Protein AF-A0AAW2YNQ5-F1 (afdb_monomer)

pLDDT: mean 74.96, std 14.22, range [40.34, 94.56]

Sequence (221 aa):
MAKGGGPSKKTIEKEKKKTIEDKTFGLKNKNKSKVVQKQVQQVKNAVNQIHDKKAKKEAEEKEKKRMQKLLEKQREAELKSLFKSVDDKKKPEEEENQEEDDEEDEQDMFDQIEEELKNEEDMTIEEVVEVERSKIVGGTPVTFESFKKWKEFKNMQKVKEEEIKKKQQMESFKKSGAGLSGRDLFEYNQSLFVDDEEGDETVYVKPEDIDESLFVEEEEE

Mean predicted aligned error: 19.11 Å

Solvent-accessible surface area (backbone atoms only — not comparable to full-atom values): 13430 Å² total; per-residue (Å²): 144,78,84,86,69,67,77,46,75,69,50,51,52,49,51,53,48,51,54,44,48,62,81,35,54,85,53,64,87,47,62,83,40,70,66,52,45,50,52,50,50,52,52,46,52,52,56,51,53,54,53,54,50,51,56,50,52,54,51,53,50,53,51,51,54,50,53,51,53,50,53,52,52,52,52,50,51,54,52,51,57,73,68,57,71,94,81,81,87,84,72,86,85,49,59,75,59,42,56,58,52,50,53,53,51,49,52,53,50,50,52,49,53,53,49,52,54,46,51,65,70,68,49,48,75,68,54,53,50,51,57,52,51,70,70,53,83,75,79,84,72,92,41,74,69,53,48,50,53,48,49,53,49,51,52,52,50,52,51,52,50,51,52,52,51,50,50,51,38,51,53,42,24,76,74,66,76,52,73,65,52,74,66,57,46,40,75,74,41,55,82,79,71,60,88,58,85,79,76,71,78,69,78,79,73,72,78,78,76,75,63,68,67,82,76,65,80,87,91,80,135

Secondary structure (DSSP, 8-state):
-----SS-HHHHHHHHHHHHHHHTTTTGGGTT-HHHHHHHHHHHHHHHHHHHHHHHHHHHHHHHHHHHHHHHHHHHHHHHHHTS-TT----TTSHHHHHHHHHHHHHHHHHHHHHHHHHHHH--HHHHHHHHHHH--S-----HHHHHHHHHHHHHHHHHHHHHHHHHHHHHHHHHS-SS-HHHHHHH-GGG----GGGS-----------GGGG------

Foldseek 3Di:
DDPPDDQHPVRLVVVLVVQLCVVLVVLVVVCVDPVSVVVSVVSSVVSVVVVVVVVVVVVVVVVVVLVVVLVVVVVVVVVVVVPPDPPDDDDDVCVVVVVVVVVVVVVVVSVVSVVVVVCVVVQDPVNVVVVVVVVDPDDDDPDPVVVVVVVVVVVVVVVVVVVVVLVVQVVVCVVPVDRADPVRVCVVPVPVPDPDPVPPPPPPPPPPDPPCVVVDDDDDD

Structure (mmCIF, N/CA/C/O backbone):
data_AF-A0AAW2YNQ5-F1
#
_entry.id   AF-A0AAW2YNQ5-F1
#
loop_
_atom_site.group_PDB
_atom_site.id
_atom_site.type_symbol
_atom_site.label_atom_id
_atom_site.label_alt_id
_atom_site.label_comp_id
_atom_site.label_asym_id
_atom_site.label_entity_id
_atom_site.label_seq_id
_atom_site.pdbx_PDB_ins_code
_atom_site.Cartn_x
_atom_site.Cartn_y
_atom_site.Cartn_z
_atom_site.occupancy
_atom_site.B_iso_or_equiv
_atom_site.auth_seq_id
_atom_site.auth_comp_id
_atom_site.auth_asym_id
_atom_site.auth_atom_id
_atom_site.pdbx_PDB_model_num
ATOM 1 N N . MET A 1 1 ? 8.565 -21.296 21.974 1.00 40.34 1 MET A N 1
ATOM 2 C CA . MET A 1 1 ? 9.602 -20.647 21.137 1.00 40.34 1 MET A CA 1
ATOM 3 C C . MET A 1 1 ? 9.517 -21.166 19.703 1.00 40.34 1 MET A C 1
ATOM 5 O O . MET A 1 1 ? 10.154 -22.159 19.376 1.00 40.34 1 MET A O 1
ATOM 9 N N . ALA A 1 2 ? 8.722 -20.521 18.848 1.00 41.09 2 ALA A N 1
ATOM 10 C CA . ALA A 1 2 ? 8.723 -20.767 17.406 1.00 41.09 2 ALA A CA 1
ATOM 11 C C . ALA A 1 2 ? 9.110 -19.455 16.713 1.00 41.09 2 ALA A C 1
ATOM 13 O O . ALA A 1 2 ? 8.468 -18.427 16.910 1.00 41.09 2 ALA A O 1
ATOM 14 N N . LYS A 1 3 ? 10.228 -19.471 15.983 1.00 42.06 3 LYS A N 1
ATOM 15 C CA . LYS A 1 3 ? 10.732 -18.327 15.217 1.00 42.06 3 LYS A CA 1
ATOM 16 C C . LYS A 1 3 ? 9.825 -18.128 13.998 1.00 42.06 3 LYS A C 1
ATOM 18 O O . LYS A 1 3 ? 9.922 -18.914 13.058 1.00 42.06 3 LYS A O 1
ATOM 23 N N . GLY A 1 4 ? 8.969 -17.106 14.025 1.00 43.06 4 GLY A N 1
ATOM 24 C CA . GLY A 1 4 ? 8.216 -16.615 12.866 1.00 43.06 4 GLY A CA 1
ATOM 25 C C . GLY A 1 4 ? 9.191 -16.049 11.840 1.00 43.06 4 GLY A C 1
ATOM 26 O O . GLY A 1 4 ? 9.631 -14.907 11.928 1.00 43.06 4 GLY A O 1
ATOM 27 N N . GLY A 1 5 ? 9.657 -16.916 10.947 1.00 45.56 5 GLY A N 1
ATOM 28 C CA . GLY A 1 5 ? 10.660 -16.580 9.957 1.00 45.56 5 GLY A CA 1
ATOM 29 C C . GLY A 1 5 ? 10.001 -16.027 8.707 1.00 45.56 5 GLY A C 1
ATOM 30 O O . GLY A 1 5 ? 9.499 -16.805 7.896 1.00 45.56 5 GLY A O 1
ATOM 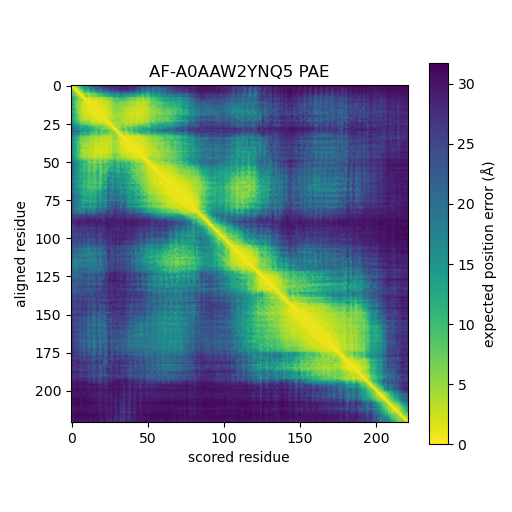31 N N . GLY A 1 6 ? 10.157 -14.721 8.468 1.00 60.31 6 GLY A N 1
ATOM 32 C CA . GLY A 1 6 ? 10.296 -14.235 7.093 1.00 60.31 6 GLY A CA 1
ATOM 33 C C . GLY A 1 6 ? 11.282 -15.131 6.321 1.00 60.31 6 GLY A C 1
ATOM 34 O O . GLY A 1 6 ? 12.082 -15.839 6.957 1.00 60.31 6 GLY A O 1
ATOM 35 N N . PRO A 1 7 ? 11.221 -15.175 4.973 1.00 61.00 7 PRO A N 1
ATOM 36 C CA . PRO A 1 7 ? 11.979 -16.139 4.182 1.00 61.00 7 PRO A CA 1
ATOM 37 C C . PRO A 1 7 ? 13.411 -16.172 4.694 1.00 61.00 7 PRO A C 1
ATOM 39 O O . PRO A 1 7 ? 14.088 -15.146 4.740 1.00 61.00 7 PRO A O 1
ATOM 42 N N . SER A 1 8 ? 13.821 -17.340 5.198 1.00 76.25 8 SER A N 1
ATOM 43 C CA . SER A 1 8 ? 15.063 -17.449 5.959 1.00 76.25 8 SER A CA 1
ATOM 44 C C . SER A 1 8 ? 16.217 -16.822 5.172 1.00 76.25 8 SER A C 1
ATOM 46 O O . SER A 1 8 ? 16.206 -16.839 3.940 1.00 76.25 8 SER A O 1
ATOM 48 N N . LYS A 1 9 ? 17.257 -16.319 5.844 1.00 75.06 9 LYS A N 1
ATOM 49 C CA . LYS A 1 9 ? 18.451 -15.786 5.157 1.00 75.06 9 LYS A CA 1
ATOM 50 C C . LYS A 1 9 ? 18.962 -16.743 4.063 1.00 75.06 9 LYS A C 1
ATOM 52 O O . LYS A 1 9 ? 19.348 -16.312 2.981 1.00 75.06 9 LYS A O 1
ATOM 57 N N . LYS A 1 10 ? 18.838 -18.055 4.306 1.00 78.56 10 LYS A N 1
ATOM 58 C CA . LYS A 1 10 ? 19.128 -19.128 3.342 1.00 78.56 10 LYS A CA 1
ATOM 59 C C . LYS A 1 10 ? 18.163 -19.157 2.145 1.00 78.56 10 LYS A C 1
ATOM 61 O O . LYS A 1 10 ? 18.600 -19.411 1.027 1.00 78.56 10 LYS A O 1
ATOM 66 N N . THR A 1 11 ? 16.874 -18.908 2.358 1.00 80.75 11 THR A N 1
ATOM 67 C CA . THR A 1 11 ? 15.846 -18.796 1.309 1.00 80.75 11 THR A CA 1
ATOM 68 C C . THR A 1 11 ? 16.106 -17.585 0.411 1.00 80.75 11 THR A C 1
ATOM 70 O O . THR A 1 11 ? 16.188 -17.749 -0.805 1.00 80.75 11 THR A O 1
ATOM 73 N N . ILE A 1 12 ? 16.347 -16.407 0.996 1.00 78.75 12 ILE A N 1
ATOM 74 C CA . ILE A 1 12 ? 16.644 -15.171 0.249 1.00 78.75 12 ILE A CA 1
ATOM 75 C C . ILE A 1 12 ? 17.944 -15.324 -0.553 1.00 78.75 12 ILE A C 1
ATOM 77 O O . ILE A 1 12 ? 18.011 -14.959 -1.726 1.00 78.75 12 ILE A O 1
ATOM 81 N N . GLU A 1 13 ? 18.986 -15.919 0.033 1.00 82.38 13 GLU A N 1
ATOM 82 C CA . GLU A 1 13 ? 20.231 -16.210 -0.688 1.00 82.38 13 GLU A CA 1
ATOM 83 C C . GLU A 1 13 ? 20.035 -17.210 -1.835 1.00 82.38 13 GLU A C 1
ATOM 85 O O . GLU A 1 13 ? 20.686 -17.083 -2.874 1.00 82.38 13 GLU A O 1
ATOM 90 N N . LYS A 1 14 ? 19.141 -18.194 -1.683 1.00 87.19 14 LYS A N 1
ATOM 91 C CA . LYS A 1 14 ? 18.816 -19.158 -2.742 1.00 87.19 14 LYS A CA 1
ATOM 92 C C . LYS A 1 14 ? 18.092 -18.482 -3.908 1.00 87.19 14 LYS A C 1
ATOM 94 O O . LYS A 1 14 ? 18.403 -18.781 -5.058 1.00 87.19 14 LYS A O 1
ATOM 99 N N . GLU A 1 15 ? 17.181 -17.554 -3.637 1.00 84.94 15 GLU A N 1
ATOM 100 C CA . GLU A 1 15 ? 16.497 -16.760 -4.668 1.00 84.94 15 GLU A CA 1
ATOM 101 C C . GLU A 1 15 ? 17.441 -15.784 -5.379 1.00 84.94 15 GLU A C 1
ATOM 103 O O . GLU A 1 15 ? 17.440 -15.729 -6.613 1.00 84.94 15 GLU A O 1
ATOM 108 N N . LYS A 1 16 ? 18.321 -15.098 -4.632 1.00 86.62 16 LYS A N 1
ATOM 109 C CA . LYS A 1 16 ? 19.398 -14.270 -5.207 1.00 86.62 16 LYS A CA 1
ATOM 110 C C . LYS A 1 16 ? 20.263 -15.106 -6.158 1.00 86.62 16 LYS A C 1
ATOM 112 O O . LYS A 1 16 ? 20.489 -14.702 -7.298 1.00 86.62 16 LYS A O 1
ATOM 117 N N . LYS A 1 17 ? 20.687 -16.303 -5.730 1.00 87.19 17 LYS A N 1
ATOM 118 C CA . LYS A 1 17 ? 21.497 -17.227 -6.547 1.00 87.19 17 LYS A CA 1
ATOM 119 C C . LYS A 1 17 ? 20.767 -17.694 -7.808 1.00 87.19 17 LYS A C 1
ATOM 121 O O . LYS A 1 17 ? 21.340 -17.570 -8.883 1.00 87.19 17 LYS A O 1
ATOM 126 N N . LYS A 1 18 ? 19.504 -18.125 -7.710 1.00 89.88 18 LYS A N 1
ATOM 127 C CA . LYS A 1 18 ? 18.689 -18.519 -8.877 1.00 89.88 18 LYS A CA 1
ATOM 128 C C . LYS A 1 18 ? 18.556 -17.388 -9.898 1.00 89.88 18 LYS A C 1
ATOM 130 O O . LYS A 1 18 ? 18.794 -17.593 -11.081 1.00 89.88 18 LYS A O 1
ATOM 135 N N . THR A 1 19 ? 18.243 -16.180 -9.432 1.00 86.25 19 THR A N 1
ATOM 136 C CA . THR A 1 19 ? 18.062 -15.008 -10.305 1.00 86.25 19 THR A CA 1
ATOM 137 C C . THR A 1 19 ? 19.366 -14.609 -11.001 1.00 86.25 19 THR A C 1
ATOM 139 O O . THR A 1 19 ? 19.365 -14.226 -12.171 1.00 86.25 19 THR A O 1
ATOM 142 N N . ILE A 1 20 ? 20.497 -14.714 -10.298 1.00 88.50 20 ILE A N 1
ATOM 143 C CA . ILE A 1 20 ? 21.828 -14.511 -10.881 1.00 88.50 20 ILE A CA 1
ATOM 144 C C . ILE A 1 20 ? 22.130 -15.608 -11.903 1.00 88.50 20 ILE A C 1
ATOM 146 O O . ILE A 1 20 ? 22.635 -15.313 -12.983 1.00 88.50 20 ILE A O 1
ATOM 150 N N . GLU A 1 21 ? 21.859 -16.869 -11.573 1.00 88.19 21 GLU A N 1
ATOM 151 C CA . GLU A 1 21 ? 22.156 -18.010 -12.433 1.00 88.19 21 GLU A CA 1
ATOM 152 C C . GLU A 1 21 ? 21.385 -17.984 -13.744 1.00 88.19 21 GLU A C 1
ATOM 154 O O . GLU A 1 21 ? 21.991 -18.327 -14.756 1.00 88.19 21 GLU A O 1
ATOM 159 N N . ASP A 1 22 ? 20.131 -17.538 -13.713 1.00 90.06 22 ASP A N 1
ATOM 160 C CA . ASP A 1 22 ? 19.240 -17.417 -14.867 1.00 90.06 22 ASP A CA 1
ATOM 161 C C . ASP A 1 22 ? 19.669 -16.261 -15.787 1.00 90.06 22 ASP A C 1
ATOM 163 O O . ASP A 1 22 ? 20.000 -16.459 -16.956 1.00 90.06 22 ASP A O 1
ATOM 167 N N . LYS A 1 23 ? 19.865 -15.060 -15.222 1.00 87.44 23 LYS A N 1
ATOM 168 C CA . LYS A 1 23 ? 20.339 -13.884 -15.980 1.00 87.44 23 LYS A CA 1
ATOM 169 C C . LYS A 1 23 ? 21.760 -14.027 -16.530 1.00 87.44 23 LYS A C 1
ATOM 171 O O . LYS A 1 23 ? 22.161 -13.260 -17.401 1.00 87.44 23 LYS A O 1
ATOM 176 N N . THR A 1 24 ? 22.544 -14.971 -16.009 1.00 86.31 24 THR A N 1
ATOM 177 C CA . THR A 1 24 ? 23.923 -15.232 -16.457 1.00 86.31 24 THR A CA 1
ATOM 178 C C . THR A 1 24 ? 24.078 -16.584 -17.157 1.00 86.31 24 THR A C 1
ATOM 180 O O . THR A 1 24 ? 25.195 -16.931 -17.542 1.00 86.31 24 THR A O 1
ATOM 183 N N . PHE A 1 25 ? 22.991 -17.343 -17.356 1.00 88.25 25 PHE A N 1
ATOM 184 C CA . PHE A 1 25 ? 23.014 -18.745 -17.795 1.00 88.25 25 PHE A CA 1
ATOM 185 C C . PHE A 1 25 ? 23.778 -18.956 -19.113 1.00 88.25 25 PHE A C 1
ATOM 187 O O . PHE A 1 25 ? 24.627 -19.839 -19.194 1.00 88.25 25 PHE A O 1
ATOM 194 N N . GLY A 1 26 ? 23.580 -18.081 -20.102 1.00 83.44 26 GLY A N 1
ATOM 195 C CA . GLY A 1 26 ? 24.243 -18.162 -21.412 1.00 83.44 26 GLY A CA 1
ATOM 196 C C . GLY A 1 26 ? 25.647 -17.549 -21.486 1.00 83.44 26 GLY A C 1
ATOM 197 O O . GLY A 1 26 ? 26.375 -17.782 -22.449 1.00 83.44 26 GLY A O 1
ATOM 198 N N . LEU A 1 27 ? 26.063 -16.780 -20.475 1.00 80.75 27 LEU A N 1
ATOM 199 C CA . LEU A 1 27 ? 27.378 -16.127 -20.455 1.00 80.75 27 LEU A CA 1
ATOM 200 C C . LEU A 1 27 ? 28.461 -16.992 -19.792 1.00 80.75 27 LEU A C 1
ATOM 202 O O . LEU A 1 27 ? 29.652 -16.744 -19.981 1.00 80.75 27 LEU A O 1
ATOM 206 N N . LYS A 1 28 ? 28.060 -18.058 -19.086 1.00 68.81 28 LYS A N 1
ATOM 207 C CA . LYS A 1 28 ? 28.957 -18.962 -18.350 1.00 68.81 28 LYS A CA 1
ATOM 208 C C . LYS A 1 28 ? 29.938 -19.738 -19.244 1.00 68.81 28 LYS A C 1
ATOM 210 O O . LYS A 1 28 ? 31.020 -20.090 -18.787 1.00 68.81 28 LYS A O 1
ATOM 215 N N . ASN A 1 29 ? 29.621 -19.947 -20.525 1.00 70.25 29 ASN A N 1
ATOM 216 C CA . ASN A 1 29 ? 30.515 -20.629 -21.475 1.00 70.25 29 ASN A CA 1
ATOM 217 C C . ASN A 1 29 ? 31.567 -19.692 -22.113 1.00 70.25 29 ASN A C 1
ATOM 219 O O . ASN A 1 29 ? 32.466 -20.144 -22.815 1.00 70.25 29 ASN A O 1
ATOM 223 N N . LYS A 1 30 ? 31.481 -18.377 -21.852 1.00 74.88 30 LYS A N 1
ATOM 224 C CA . LYS A 1 30 ? 32.403 -17.332 -22.346 1.00 74.88 30 LYS A CA 1
ATOM 225 C C . LYS A 1 30 ? 33.124 -16.605 -21.197 1.00 74.88 30 LYS A C 1
ATOM 227 O O . LYS A 1 30 ? 33.606 -15.485 -21.354 1.00 74.88 30 LYS A O 1
ATOM 232 N N . ASN A 1 31 ? 33.253 -17.274 -20.046 1.00 66.19 31 ASN A N 1
ATOM 233 C CA . ASN A 1 31 ? 33.796 -16.746 -18.784 1.00 66.19 31 ASN A CA 1
ATOM 234 C C . ASN A 1 31 ? 35.258 -16.268 -18.825 1.00 66.19 31 ASN A C 1
ATOM 236 O O . ASN A 1 31 ? 35.743 -15.721 -17.837 1.00 66.19 31 ASN A O 1
ATOM 240 N N . LYS A 1 32 ? 35.974 -16.477 -19.933 1.00 73.06 32 LYS A N 1
ATOM 241 C CA . LYS A 1 32 ? 37.356 -16.014 -20.116 1.00 73.06 32 LYS A CA 1
ATOM 242 C C . LYS A 1 32 ? 37.432 -14.555 -20.585 1.00 73.06 32 LYS A C 1
ATOM 244 O O . LYS A 1 32 ? 38.457 -13.910 -20.391 1.00 73.06 32 LYS A O 1
ATOM 249 N N . SER A 1 33 ? 36.357 -14.017 -21.171 1.00 86.31 33 SER A N 1
ATOM 250 C CA . SER A 1 33 ? 36.326 -12.622 -21.619 1.00 86.31 33 SER A CA 1
ATOM 251 C C . SER A 1 33 ? 36.125 -11.673 -20.435 1.00 86.31 33 SER A C 1
ATOM 253 O O . SER A 1 33 ? 35.133 -11.766 -19.711 1.00 86.31 33 SER A O 1
ATOM 255 N N . LYS A 1 34 ? 37.044 -10.712 -20.265 1.00 87.06 34 LYS A N 1
ATOM 256 C CA . LYS A 1 34 ? 36.965 -9.665 -19.227 1.00 87.06 34 LYS A CA 1
ATOM 257 C C . LYS A 1 34 ? 35.673 -8.841 -19.327 1.00 87.06 34 LYS A C 1
ATOM 259 O O . LYS A 1 34 ? 35.127 -8.422 -18.310 1.00 87.06 34 LYS A O 1
ATOM 264 N N . VAL A 1 35 ? 35.152 -8.653 -20.542 1.00 86.69 35 VAL A N 1
ATOM 265 C CA . VAL A 1 35 ? 33.884 -7.949 -20.798 1.00 86.69 35 VAL A CA 1
ATOM 266 C C . VAL A 1 35 ? 32.704 -8.751 -20.248 1.00 86.69 35 VAL A C 1
ATOM 268 O O . VAL A 1 35 ? 31.878 -8.217 -19.508 1.00 86.69 35 VAL A O 1
ATOM 271 N N . VAL A 1 36 ? 32.682 -10.058 -20.521 1.00 85.69 36 VAL A N 1
ATOM 272 C CA . VAL A 1 36 ? 31.661 -10.982 -20.006 1.00 85.69 36 VAL A CA 1
ATOM 273 C C . VAL A 1 36 ? 31.721 -11.071 -18.478 1.00 85.69 36 VAL A C 1
ATOM 275 O O . VAL A 1 36 ? 30.687 -11.016 -17.814 1.00 85.69 36 VAL A O 1
ATOM 278 N N . GLN A 1 37 ? 32.923 -11.122 -17.894 1.00 85.00 37 GLN A N 1
ATOM 279 C CA . GLN A 1 37 ? 33.101 -11.104 -16.438 1.00 85.00 37 GLN A CA 1
ATOM 280 C C . GLN A 1 37 ? 32.544 -9.821 -15.801 1.00 85.00 37 GLN A C 1
ATOM 282 O O . GLN A 1 37 ? 31.832 -9.899 -14.796 1.00 85.00 37 GLN A O 1
ATOM 287 N N . LYS A 1 38 ? 32.807 -8.653 -16.403 1.00 90.69 38 LYS A N 1
ATOM 288 C CA . LYS A 1 38 ? 32.291 -7.360 -15.929 1.00 90.69 38 LYS A CA 1
ATOM 289 C C . LYS A 1 38 ? 30.762 -7.297 -16.006 1.00 90.69 38 LYS A C 1
ATOM 291 O O . LYS A 1 38 ? 30.126 -6.859 -15.049 1.00 90.69 38 LYS A O 1
ATOM 296 N N . GLN A 1 39 ? 30.164 -7.801 -17.086 1.00 88.38 39 GLN A N 1
ATOM 297 C CA . GLN A 1 39 ? 28.706 -7.867 -17.244 1.00 88.38 39 GLN A CA 1
ATOM 298 C C . GLN A 1 39 ? 28.060 -8.795 -16.201 1.00 88.38 39 GLN A C 1
ATOM 300 O O . GLN A 1 39 ? 27.076 -8.429 -15.558 1.00 88.38 39 GLN A O 1
ATOM 305 N N . VAL A 1 40 ? 28.657 -9.965 -15.951 1.00 89.00 40 VAL A N 1
ATOM 306 C CA . VAL A 1 40 ? 28.206 -10.893 -14.900 1.00 89.00 40 VAL A CA 1
ATOM 307 C C . VAL A 1 40 ? 28.314 -10.255 -13.507 1.00 89.00 40 VAL A C 1
ATOM 309 O O . VAL A 1 40 ? 27.406 -10.419 -12.689 1.00 89.00 40 VAL A O 1
ATOM 312 N N . GLN A 1 41 ? 29.382 -9.502 -13.223 1.00 90.19 41 GLN A N 1
ATOM 313 C CA . GLN A 1 41 ? 29.531 -8.762 -11.963 1.00 90.19 41 GLN A CA 1
ATOM 314 C C . GLN A 1 41 ? 28.483 -7.650 -11.807 1.00 90.19 41 GLN A C 1
ATOM 316 O O . GLN A 1 41 ? 27.904 -7.509 -10.730 1.00 90.19 41 GLN A O 1
ATOM 321 N N . GLN A 1 42 ? 28.184 -6.901 -12.869 1.00 89.88 42 GLN A N 1
ATOM 322 C CA . GLN A 1 42 ? 27.154 -5.857 -12.845 1.00 89.88 42 GLN A CA 1
ATOM 323 C C . GLN A 1 42 ? 25.759 -6.431 -12.564 1.00 89.88 42 GLN A C 1
ATOM 325 O O . GLN A 1 42 ? 25.049 -5.912 -11.703 1.00 89.88 42 GLN A O 1
ATOM 330 N N . VAL A 1 43 ? 25.390 -7.543 -13.208 1.00 90.44 43 VAL A N 1
ATOM 331 C CA . VAL A 1 43 ? 24.106 -8.226 -12.965 1.00 90.44 43 VAL A CA 1
ATOM 332 C C . VAL A 1 43 ? 24.016 -8.753 -11.529 1.00 90.44 43 VAL A C 1
ATOM 334 O O . VAL A 1 43 ? 22.980 -8.589 -10.881 1.00 90.44 43 VAL A O 1
ATOM 337 N N . LYS A 1 44 ? 25.105 -9.327 -10.995 1.00 89.00 44 LYS A N 1
ATOM 338 C CA . LYS A 1 44 ? 25.181 -9.760 -9.587 1.00 89.00 44 LYS A CA 1
ATOM 339 C C . LYS A 1 44 ? 24.953 -8.600 -8.618 1.00 89.00 44 LYS A C 1
ATOM 341 O O . LYS A 1 44 ? 24.146 -8.723 -7.697 1.00 89.00 44 LYS A O 1
ATOM 346 N N . ASN A 1 45 ? 25.619 -7.470 -8.846 1.00 89.25 45 ASN A N 1
ATOM 347 C CA . ASN A 1 45 ? 25.495 -6.293 -7.989 1.00 89.25 45 ASN A CA 1
ATOM 348 C C . ASN A 1 45 ? 24.089 -5.682 -8.062 1.00 89.25 45 ASN A C 1
ATOM 350 O O . ASN A 1 45 ? 23.525 -5.348 -7.022 1.00 89.25 45 ASN A O 1
ATOM 354 N N . ALA A 1 46 ? 23.486 -5.614 -9.253 1.00 84.75 46 ALA A N 1
ATOM 355 C CA . ALA A 1 46 ? 22.127 -5.107 -9.431 1.00 84.75 46 ALA A CA 1
ATOM 356 C C . ALA A 1 46 ? 21.080 -5.959 -8.687 1.00 84.75 46 ALA A C 1
ATOM 358 O O . ALA A 1 46 ? 20.223 -5.415 -7.992 1.00 84.75 46 ALA A O 1
ATOM 359 N N . VAL A 1 47 ? 21.164 -7.294 -8.776 1.00 84.62 47 VAL A N 1
ATOM 360 C CA . VAL A 1 47 ? 20.237 -8.203 -8.070 1.00 84.62 47 VAL A CA 1
ATOM 361 C C . VAL A 1 47 ? 20.392 -8.090 -6.551 1.00 84.62 47 VAL A C 1
ATOM 363 O O . VAL A 1 47 ? 19.388 -8.025 -5.840 1.00 84.62 47 VAL A O 1
ATOM 366 N N . ASN A 1 48 ? 21.625 -8.008 -6.044 1.00 83.50 48 ASN A N 1
ATOM 367 C CA . ASN A 1 48 ? 21.867 -7.838 -4.610 1.00 83.50 48 ASN A CA 1
ATOM 368 C C . ASN A 1 48 ? 21.293 -6.506 -4.093 1.00 83.50 48 ASN A C 1
ATOM 370 O O . ASN A 1 48 ? 20.523 -6.511 -3.135 1.00 83.50 48 ASN A O 1
ATOM 374 N N . GLN A 1 49 ? 21.556 -5.394 -4.787 1.00 80.38 49 GLN A N 1
ATOM 375 C CA . GLN A 1 49 ? 21.078 -4.064 -4.389 1.00 80.38 49 GLN A CA 1
ATOM 376 C C . GLN A 1 49 ? 19.546 -3.932 -4.368 1.00 80.38 49 GLN A C 1
ATOM 378 O O . GLN A 1 49 ? 19.009 -3.236 -3.507 1.00 80.38 49 GLN A O 1
ATOM 383 N N . ILE A 1 50 ? 18.825 -4.575 -5.294 1.00 75.69 50 ILE A N 1
ATOM 384 C CA . ILE A 1 50 ? 17.351 -4.518 -5.341 1.00 75.69 50 ILE A CA 1
ATOM 385 C C . ILE A 1 50 ? 16.736 -5.191 -4.109 1.00 75.69 50 ILE A C 1
ATOM 387 O O . ILE A 1 50 ? 15.852 -4.622 -3.466 1.00 75.69 50 ILE A O 1
ATOM 391 N N . HIS A 1 51 ? 17.216 -6.383 -3.755 1.00 67.81 51 HIS A N 1
ATOM 392 C CA . HIS A 1 51 ? 16.710 -7.105 -2.588 1.00 67.81 51 HIS A CA 1
ATOM 393 C C . HIS A 1 51 ? 17.076 -6.411 -1.275 1.00 67.81 51 HIS A C 1
ATOM 395 O O . HIS A 1 51 ? 16.246 -6.358 -0.370 1.00 67.81 51 HIS A O 1
ATOM 401 N N . ASP A 1 52 ? 18.273 -5.829 -1.188 1.00 74.06 52 ASP A N 1
ATOM 402 C CA . ASP A 1 52 ? 18.710 -5.119 0.016 1.00 74.06 52 ASP A CA 1
ATOM 403 C C . ASP A 1 52 ? 17.909 -3.816 0.217 1.00 74.06 52 ASP A C 1
ATOM 405 O O . ASP A 1 52 ? 17.544 -3.482 1.342 1.00 74.06 52 ASP A O 1
ATOM 409 N N . LYS A 1 53 ? 17.521 -3.125 -0.869 1.00 74.38 53 LYS A N 1
ATOM 410 C CA . LYS A 1 53 ? 16.590 -1.982 -0.806 1.00 74.38 53 LYS A CA 1
ATOM 411 C C . LYS A 1 53 ? 15.188 -2.384 -0.354 1.00 74.38 53 LYS A C 1
ATOM 413 O O . LYS A 1 53 ? 14.577 -1.642 0.410 1.00 74.38 53 LYS A O 1
ATOM 418 N N . LYS A 1 54 ? 14.672 -3.530 -0.812 1.00 74.06 54 LYS A N 1
ATOM 419 C CA . LYS A 1 54 ? 13.350 -4.024 -0.397 1.00 74.06 54 LYS A CA 1
ATOM 420 C C . LYS A 1 54 ? 13.333 -4.374 1.093 1.00 74.06 54 LYS A C 1
ATOM 422 O O . LYS A 1 54 ? 12.468 -3.882 1.803 1.00 74.06 54 LYS A O 1
ATOM 427 N N . ALA A 1 55 ? 14.327 -5.130 1.562 1.00 74.88 55 ALA A N 1
ATOM 428 C CA . ALA A 1 55 ? 14.466 -5.470 2.978 1.00 74.88 55 ALA A CA 1
ATOM 429 C C . ALA A 1 55 ? 14.638 -4.221 3.859 1.00 74.88 55 ALA A C 1
ATOM 431 O O . ALA A 1 55 ? 14.031 -4.123 4.920 1.00 74.88 55 ALA A O 1
ATOM 432 N N . LYS A 1 56 ? 15.415 -3.232 3.396 1.00 74.81 56 LYS A N 1
ATOM 433 C CA . LYS A 1 56 ? 15.581 -1.962 4.111 1.00 74.81 56 LYS A CA 1
ATOM 434 C C . LYS A 1 56 ? 14.278 -1.159 4.189 1.00 74.81 56 LYS A C 1
ATOM 436 O O . LYS A 1 56 ? 13.979 -0.609 5.239 1.00 74.81 56 LYS A O 1
ATOM 441 N N . LYS A 1 57 ? 13.504 -1.107 3.101 1.00 74.06 57 LYS A N 1
ATOM 442 C CA . LYS A 1 57 ? 12.223 -0.387 3.056 1.00 74.06 57 LYS A CA 1
ATOM 443 C C . LYS A 1 57 ? 11.175 -1.018 3.979 1.00 74.06 57 LYS A C 1
ATOM 445 O O . LYS A 1 57 ? 10.465 -0.294 4.659 1.00 74.06 57 LYS A O 1
ATOM 450 N N . GLU A 1 58 ? 11.108 -2.346 4.012 1.00 73.88 58 GLU A N 1
ATOM 451 C CA . GLU A 1 58 ? 10.198 -3.097 4.888 1.00 73.88 58 GLU A CA 1
ATOM 452 C C . GLU A 1 58 ? 10.546 -2.901 6.375 1.00 73.88 58 GLU A C 1
ATOM 454 O O . GLU A 1 58 ? 9.659 -2.674 7.195 1.00 73.88 58 GLU A O 1
ATOM 459 N N . ALA A 1 59 ? 11.839 -2.889 6.716 1.00 73.31 59 ALA A N 1
ATOM 460 C CA . ALA A 1 59 ? 12.295 -2.578 8.071 1.00 73.31 59 ALA A CA 1
ATOM 461 C C . ALA A 1 59 ? 11.958 -1.132 8.486 1.00 73.31 59 ALA A C 1
ATOM 463 O O . ALA A 1 59 ? 11.442 -0.913 9.578 1.00 73.31 59 ALA A O 1
ATOM 464 N N . GLU A 1 60 ? 12.184 -0.159 7.597 1.00 78.75 60 GLU A N 1
ATOM 465 C CA . GLU A 1 60 ? 11.878 1.259 7.841 1.00 78.75 60 GLU A CA 1
ATOM 466 C C . GLU A 1 60 ? 10.367 1.510 8.013 1.00 78.75 60 GLU A C 1
ATOM 468 O O . GLU A 1 60 ? 9.950 2.354 8.803 1.00 78.75 60 GLU A O 1
ATOM 473 N N . GLU A 1 61 ? 9.520 0.776 7.288 1.00 79.06 61 GLU A N 1
ATOM 474 C CA . GLU A 1 61 ? 8.061 0.861 7.416 1.00 79.06 61 GLU A CA 1
ATOM 475 C C . GLU A 1 61 ? 7.566 0.286 8.751 1.00 79.06 61 GLU A C 1
ATOM 477 O O . GLU A 1 61 ? 6.728 0.902 9.417 1.00 79.06 61 GLU A O 1
ATOM 482 N N . LYS A 1 62 ? 8.136 -0.842 9.194 1.00 74.62 62 LYS A N 1
ATOM 483 C CA . LYS A 1 62 ? 7.830 -1.436 10.504 1.00 74.62 62 LYS A CA 1
ATOM 484 C C . LYS A 1 62 ? 8.262 -0.526 11.657 1.00 74.62 62 LYS A C 1
ATOM 486 O O . LYS A 1 62 ? 7.509 -0.361 12.615 1.00 74.62 62 LYS A O 1
ATOM 491 N N . GLU A 1 63 ? 9.425 0.109 11.540 1.00 76.81 63 GLU A N 1
ATOM 492 C CA . GLU A 1 63 ? 9.920 1.091 12.512 1.00 76.81 63 GLU A CA 1
ATOM 493 C C . GLU A 1 63 ? 9.010 2.328 12.578 1.00 76.81 63 GLU A C 1
ATOM 495 O O . GLU A 1 63 ? 8.616 2.745 13.665 1.00 76.81 63 GLU A O 1
ATOM 500 N N . LYS A 1 64 ? 8.561 2.853 11.429 1.00 81.44 64 LYS A N 1
ATOM 501 C CA . LYS A 1 64 ? 7.581 3.953 11.386 1.00 81.44 64 LYS A CA 1
ATOM 502 C C . LYS A 1 64 ? 6.253 3.584 12.046 1.00 81.44 64 LYS A C 1
ATOM 504 O O . LYS A 1 64 ? 5.724 4.398 12.798 1.00 81.44 64 LYS A O 1
ATOM 509 N N . LYS A 1 65 ? 5.728 2.373 11.809 1.00 79.06 65 LYS A N 1
ATOM 510 C CA . LYS A 1 65 ? 4.483 1.901 12.449 1.00 79.06 65 LYS A CA 1
ATOM 511 C C . LYS A 1 65 ? 4.644 1.792 13.973 1.00 79.06 65 LYS A C 1
ATOM 513 O O . LYS A 1 65 ? 3.742 2.204 14.698 1.00 79.06 65 LYS A O 1
ATOM 518 N N . ARG A 1 66 ? 5.793 1.301 14.461 1.00 76.31 66 ARG A N 1
ATOM 519 C CA . ARG A 1 66 ? 6.123 1.268 15.902 1.00 76.31 66 ARG A CA 1
ATOM 520 C C . ARG A 1 66 ? 6.190 2.668 16.504 1.00 76.31 66 ARG A C 1
ATOM 522 O O . ARG A 1 66 ? 5.504 2.930 17.484 1.00 76.31 66 ARG A O 1
ATOM 529 N N . MET A 1 67 ? 6.940 3.574 15.876 1.00 75.56 67 MET A N 1
ATOM 530 C CA . MET A 1 67 ? 7.067 4.964 16.328 1.00 75.56 67 MET A CA 1
ATOM 531 C C . MET A 1 67 ? 5.719 5.690 16.351 1.00 75.56 67 MET A C 1
ATOM 533 O O . MET A 1 67 ? 5.445 6.455 17.270 1.00 75.56 67 MET A O 1
ATOM 537 N N . GLN A 1 68 ? 4.857 5.436 15.365 1.00 78.88 68 GLN A N 1
ATOM 538 C CA . GLN A 1 68 ? 3.521 6.023 15.318 1.00 78.88 68 GLN A CA 1
ATOM 539 C C . GLN A 1 68 ? 2.628 5.517 16.459 1.00 78.88 68 GLN A C 1
ATOM 541 O O . GLN A 1 68 ? 1.997 6.336 17.123 1.00 78.88 68 GLN A O 1
ATOM 546 N N . LYS A 1 69 ? 2.604 4.199 16.716 1.00 77.25 69 LYS A N 1
ATOM 547 C CA . LYS A 1 69 ? 1.857 3.619 17.846 1.00 77.25 69 LYS A CA 1
ATOM 548 C C . LYS A 1 69 ? 2.375 4.130 19.195 1.00 77.25 69 LYS A C 1
ATOM 550 O O . LYS A 1 69 ? 1.573 4.448 20.066 1.00 77.25 69 LYS A O 1
ATOM 555 N N . LEU A 1 70 ? 3.695 4.251 19.354 1.00 74.62 70 LEU A N 1
ATOM 556 C CA . LEU A 1 70 ? 4.306 4.787 20.572 1.00 74.62 70 LEU A CA 1
ATOM 557 C C . LEU A 1 70 ? 3.893 6.244 20.814 1.00 74.62 70 LEU A C 1
ATOM 559 O O . LEU A 1 70 ? 3.449 6.578 21.907 1.00 74.62 70 LEU A O 1
ATOM 563 N N . LEU A 1 71 ? 3.972 7.089 19.781 1.00 81.56 71 LEU A N 1
ATOM 564 C CA . LEU A 1 71 ? 3.565 8.493 19.862 1.00 81.56 71 LEU A CA 1
ATOM 565 C C . LEU A 1 71 ? 2.075 8.637 20.205 1.00 81.56 71 LEU A C 1
ATOM 567 O O . LEU A 1 71 ? 1.694 9.521 20.968 1.00 81.56 71 LEU A O 1
ATOM 571 N N . GLU A 1 72 ? 1.222 7.781 19.639 1.00 80.50 72 GLU A N 1
ATOM 572 C CA . GLU A 1 72 ? 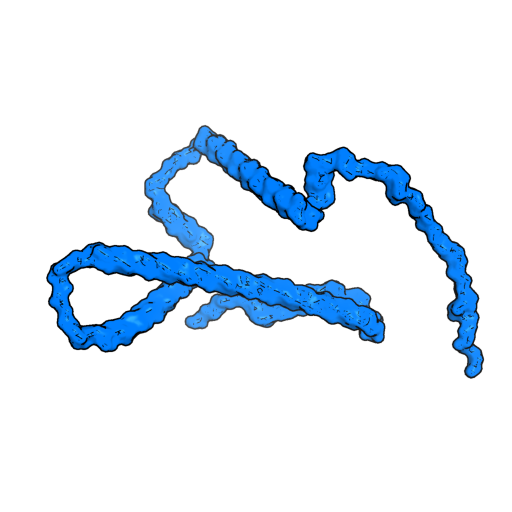-0.214 7.773 19.930 1.00 80.50 72 GLU A CA 1
ATOM 573 C C . GLU A 1 72 ? -0.493 7.366 21.383 1.00 80.50 72 GLU A C 1
ATOM 575 O O . GLU A 1 72 ? -1.275 8.037 22.058 1.00 80.50 72 GLU A O 1
ATOM 580 N N . LYS A 1 73 ? 0.219 6.356 21.897 1.00 78.12 73 LYS A N 1
ATOM 581 C CA . LYS A 1 73 ? 0.125 5.912 23.297 1.00 78.12 73 LYS A CA 1
ATOM 582 C C . LYS A 1 73 ? 0.649 6.974 24.272 1.00 78.12 73 LYS A C 1
ATOM 584 O O . LYS A 1 73 ? -0.008 7.251 25.271 1.00 78.12 73 LYS A O 1
ATOM 589 N N . GLN A 1 74 ? 1.770 7.631 23.956 1.00 80.56 74 GLN A N 1
ATOM 590 C CA . GLN A 1 74 ? 2.285 8.771 24.729 1.00 80.56 74 GLN A CA 1
ATOM 591 C C . GLN A 1 74 ? 1.278 9.924 24.757 1.00 80.56 74 GLN A C 1
ATOM 593 O O . GLN A 1 74 ? 0.961 10.447 25.822 1.00 80.56 74 GLN A O 1
ATOM 598 N N . ARG A 1 75 ? 0.692 10.272 23.606 1.00 83.50 75 ARG A N 1
ATOM 599 C CA . ARG A 1 75 ? -0.351 11.301 23.525 1.00 83.50 75 ARG A CA 1
ATOM 600 C C . ARG A 1 75 ? -1.584 10.935 24.355 1.00 83.50 75 ARG A C 1
ATOM 602 O O . ARG A 1 75 ? -2.183 11.810 24.977 1.00 83.50 75 ARG A O 1
ATOM 609 N N . GLU A 1 76 ? -1.992 9.669 24.358 1.00 76.06 76 GLU A N 1
ATOM 610 C CA . GLU A 1 76 ? -3.100 9.191 25.188 1.00 76.06 76 GLU A CA 1
ATOM 611 C C . GLU A 1 76 ? -2.769 9.287 26.684 1.00 76.06 76 GLU A C 1
ATOM 613 O O . GLU A 1 76 ? -3.608 9.742 27.464 1.00 76.06 76 GLU A O 1
ATOM 618 N N . ALA A 1 77 ? -1.547 8.930 27.084 1.00 81.44 77 ALA A N 1
ATOM 619 C CA . ALA A 1 77 ? -1.075 9.062 28.459 1.00 81.44 77 ALA A CA 1
ATOM 620 C C . ALA A 1 77 ? -1.028 10.532 28.914 1.00 81.44 77 ALA A C 1
ATOM 622 O O . ALA A 1 77 ? -1.537 10.850 29.991 1.00 81.44 77 ALA A O 1
ATOM 623 N N . GLU A 1 78 ? -0.520 11.440 28.075 1.00 81.25 78 GLU A N 1
ATOM 624 C CA . GLU A 1 78 ? -0.543 12.888 28.327 1.00 81.25 78 GLU A CA 1
ATOM 625 C C . GLU A 1 78 ? -1.976 13.406 28.504 1.00 81.25 78 GLU A C 1
ATOM 627 O O . GLU A 1 78 ? -2.268 14.126 29.461 1.00 81.25 78 GLU A O 1
ATOM 632 N N . LEU A 1 79 ? -2.901 13.000 27.625 1.00 81.81 79 LEU A N 1
ATOM 633 C CA . LEU A 1 79 ? -4.317 13.350 27.747 1.00 81.81 79 LEU A CA 1
ATOM 634 C C . LEU A 1 79 ? -4.913 12.795 29.045 1.00 81.81 79 LEU A C 1
ATOM 636 O O . LEU A 1 79 ? -5.613 13.512 29.757 1.00 81.81 79 LEU A O 1
ATOM 640 N N . LYS A 1 80 ? -4.623 11.540 29.389 1.00 82.56 80 LYS A N 1
ATOM 641 C CA . LYS A 1 80 ? -5.124 10.891 30.606 1.00 82.56 80 LYS A CA 1
ATOM 642 C C . LYS A 1 80 ? -4.593 11.559 31.875 1.00 82.56 80 LYS A C 1
ATOM 644 O O . LYS A 1 80 ? -5.356 11.728 32.824 1.00 82.56 80 LYS A O 1
ATOM 649 N N . SER A 1 81 ? -3.327 11.974 31.876 1.00 81.88 81 SER A N 1
ATOM 650 C CA . SER A 1 81 ? -2.718 12.747 32.962 1.00 81.88 81 SER A CA 1
ATOM 651 C C . SER A 1 81 ? -3.391 14.115 33.109 1.00 81.88 81 SER A C 1
ATOM 653 O O . SER A 1 81 ? -3.773 14.500 34.213 1.00 81.88 81 SER A O 1
ATOM 655 N N . LEU A 1 82 ? -3.680 14.791 31.989 1.00 80.94 82 LEU A N 1
ATOM 656 C CA . LEU A 1 82 ? -4.401 16.069 31.972 1.00 80.94 82 LEU A CA 1
ATOM 657 C C . LEU A 1 82 ? -5.819 15.972 32.570 1.00 80.94 82 LEU A C 1
ATOM 659 O O . LEU A 1 82 ? -6.331 16.950 33.115 1.00 80.94 82 LEU A O 1
ATOM 663 N N . PHE A 1 83 ? -6.457 14.802 32.469 1.00 81.25 83 PHE A N 1
ATOM 664 C CA . PHE A 1 83 ? -7.787 14.536 33.026 1.00 81.25 83 PHE A CA 1
ATOM 665 C C . PHE A 1 83 ? -7.771 13.945 34.444 1.00 81.25 83 PHE A C 1
ATOM 667 O O . PHE A 1 83 ? -8.846 13.741 35.017 1.00 81.25 83 PHE A O 1
ATOM 674 N N . LYS A 1 84 ? -6.602 13.683 35.043 1.00 78.69 84 LYS A N 1
ATOM 675 C CA . LYS A 1 84 ? -6.532 13.193 36.423 1.00 78.69 84 LYS A CA 1
ATOM 676 C C . LYS A 1 84 ? -6.818 14.351 37.389 1.00 78.69 84 LYS A C 1
ATOM 678 O O . LYS A 1 84 ? -6.120 15.359 37.413 1.00 78.69 84 LYS A O 1
ATOM 683 N N . SER A 1 85 ? -7.906 14.228 38.147 1.00 54.28 85 SER A N 1
ATOM 684 C CA . SER A 1 85 ? -8.429 15.266 39.040 1.00 54.28 85 SER A CA 1
ATOM 685 C C . SER A 1 85 ? -7.493 15.572 40.218 1.00 54.28 85 SER A C 1
ATOM 687 O O . SER A 1 85 ? -6.878 14.678 40.789 1.00 54.28 85 SER A O 1
ATOM 689 N N . VAL A 1 86 ? -7.449 16.854 40.594 1.00 57.94 86 VAL A N 1
ATOM 690 C CA . VAL A 1 86 ? -6.588 17.542 41.587 1.00 57.94 86 VAL A CA 1
ATOM 691 C C . VAL A 1 86 ? -6.757 17.084 43.059 1.00 57.94 86 VAL A C 1
ATOM 693 O O . VAL A 1 86 ? -6.418 17.816 43.982 1.00 57.94 86 VAL A O 1
ATOM 696 N N . ASP A 1 87 ? -7.253 15.881 43.338 1.00 56.78 87 ASP A N 1
ATOM 697 C CA . ASP A 1 87 ? -7.551 15.459 44.720 1.00 56.78 87 ASP A CA 1
ATOM 698 C C . ASP A 1 87 ? -6.420 14.678 45.423 1.00 56.78 87 ASP A C 1
ATOM 700 O O . ASP A 1 87 ? -6.427 14.584 46.650 1.00 56.78 87 ASP A O 1
ATOM 704 N N . ASP A 1 88 ? -5.389 14.212 44.709 1.00 56.97 88 ASP A N 1
ATOM 705 C CA . ASP A 1 88 ? -4.278 13.454 45.306 1.00 56.97 88 ASP A CA 1
ATOM 706 C C . ASP A 1 88 ? -2.985 14.288 45.405 1.00 56.97 88 ASP A C 1
ATOM 708 O O . ASP A 1 88 ? -2.274 14.501 44.425 1.00 56.97 88 ASP A O 1
ATOM 712 N N . LYS A 1 89 ? -2.644 14.748 46.617 1.00 47.22 89 LYS A N 1
ATOM 713 C CA . LYS A 1 89 ? -1.308 15.278 46.960 1.00 47.22 89 LYS A CA 1
ATOM 714 C C . LYS A 1 89 ? -0.490 14.197 47.675 1.00 47.22 89 LYS A C 1
ATOM 716 O O . LYS A 1 89 ? -0.821 13.857 48.813 1.00 47.22 89 LYS A O 1
ATOM 721 N N . LYS A 1 90 ? 0.606 13.722 47.070 1.00 48.16 90 LYS A N 1
ATOM 722 C CA . LYS A 1 90 ? 1.612 12.843 47.710 1.00 48.16 90 LYS A CA 1
ATOM 723 C C . LYS A 1 90 ? 3.049 13.406 47.593 1.00 48.16 90 LYS A C 1
ATOM 725 O O . LYS A 1 90 ? 3.248 14.433 46.958 1.00 48.16 90 LYS A O 1
ATOM 730 N N . LYS A 1 91 ? 3.971 12.831 48.380 1.00 41.66 91 LYS A N 1
ATOM 731 C CA . LYS A 1 91 ? 5.227 13.356 48.983 1.00 41.66 91 LYS A CA 1
ATOM 732 C C . LYS A 1 91 ? 6.481 13.213 48.071 1.00 41.66 91 LYS A C 1
ATOM 734 O O . LYS A 1 91 ? 6.474 12.344 47.217 1.00 41.66 91 LYS A O 1
ATOM 739 N N . PRO A 1 92 ? 7.596 13.934 48.347 1.00 47.75 92 PRO A N 1
ATOM 740 C CA . PRO A 1 92 ? 8.766 14.068 47.457 1.00 47.75 92 PRO A CA 1
ATOM 741 C C . PRO A 1 92 ? 9.848 12.962 47.529 1.00 47.75 92 PRO A C 1
ATOM 743 O O . PRO A 1 92 ? 10.862 13.091 46.865 1.00 47.75 92 PRO A O 1
ATOM 746 N N . GLU A 1 93 ? 9.688 11.887 48.313 1.00 48.44 93 GLU A N 1
ATOM 747 C CA . GLU A 1 93 ? 10.623 10.729 48.271 1.00 48.44 93 GLU A CA 1
ATOM 748 C C . GLU A 1 93 ? 10.240 9.694 47.191 1.00 48.44 93 GLU A C 1
ATOM 750 O O . GLU A 1 93 ? 10.889 8.662 47.063 1.00 48.44 93 GLU A O 1
ATOM 755 N N . GLU A 1 94 ? 9.174 9.952 46.425 1.00 49.44 94 GLU A N 1
ATOM 756 C CA . GLU A 1 94 ? 8.697 9.071 45.350 1.00 49.44 94 GLU A CA 1
ATOM 757 C C . GLU A 1 94 ? 9.344 9.371 43.985 1.00 49.44 94 GLU A C 1
ATOM 759 O O . GLU A 1 94 ? 9.221 8.536 43.106 1.00 49.44 94 GLU A O 1
ATOM 764 N N . GLU A 1 95 ? 10.070 10.484 43.807 1.00 46.22 95 GLU A N 1
ATOM 765 C CA . GLU A 1 95 ? 10.609 10.907 42.495 1.00 46.22 95 GLU A CA 1
ATOM 766 C C . GLU A 1 95 ? 11.790 10.043 41.989 1.00 46.22 95 GLU A C 1
ATOM 768 O O . GLU A 1 95 ? 11.844 9.750 40.803 1.00 46.22 95 GLU A O 1
ATOM 773 N N . GLU A 1 96 ? 12.694 9.554 42.855 1.00 42.38 96 GLU A N 1
ATOM 774 C CA . GLU A 1 96 ? 13.805 8.665 42.426 1.00 42.38 96 GLU A CA 1
ATOM 775 C C . GLU A 1 96 ? 13.357 7.211 42.166 1.00 42.38 96 GLU A C 1
ATOM 777 O O . GLU A 1 96 ? 13.935 6.547 41.316 1.00 42.38 96 GLU A O 1
ATOM 782 N N . ASN A 1 97 ? 12.317 6.712 42.853 1.00 45.69 97 ASN A N 1
ATOM 783 C CA . ASN A 1 97 ? 11.710 5.412 42.508 1.00 45.69 97 ASN A CA 1
ATOM 784 C C . ASN A 1 97 ? 10.779 5.528 41.289 1.00 45.69 97 ASN A C 1
ATOM 786 O O . ASN A 1 97 ? 10.595 4.548 40.582 1.00 45.69 97 ASN A O 1
ATOM 790 N N . GLN A 1 98 ? 10.206 6.712 41.036 1.00 47.12 98 GLN A N 1
ATOM 791 C CA . GLN A 1 98 ? 9.385 6.972 39.852 1.00 47.12 98 GLN A CA 1
ATOM 792 C C . GLN A 1 98 ? 10.199 6.929 38.560 1.00 47.12 98 GLN A C 1
ATOM 794 O O . GLN A 1 98 ? 9.689 6.402 37.589 1.00 47.12 98 GLN A O 1
ATOM 799 N N . GLU A 1 99 ? 11.446 7.414 38.535 1.00 44.75 99 GLU A N 1
ATOM 800 C CA . GLU A 1 99 ? 12.272 7.353 37.315 1.00 44.75 99 GLU A CA 1
ATOM 801 C C . GLU A 1 99 ? 12.649 5.909 36.918 1.00 44.75 99 GLU A C 1
ATOM 803 O O . GLU A 1 99 ? 12.659 5.594 35.730 1.00 44.75 99 GLU A O 1
ATOM 808 N N . GLU A 1 100 ? 12.910 5.014 37.882 1.00 44.00 100 GLU A N 1
ATOM 809 C CA . GLU A 1 100 ? 13.155 3.586 37.601 1.00 44.00 100 GLU A CA 1
ATOM 810 C C . GLU A 1 100 ? 11.858 2.835 37.227 1.00 44.00 100 GLU A C 1
ATOM 812 O O . GLU A 1 100 ? 11.879 2.009 36.311 1.00 44.00 100 GLU A O 1
ATOM 817 N N . ASP A 1 101 ? 10.726 3.158 37.873 1.00 43.06 101 ASP A N 1
ATOM 818 C CA . ASP A 1 101 ? 9.398 2.622 37.522 1.00 43.06 101 ASP A CA 1
ATOM 819 C C . ASP A 1 101 ? 8.934 3.115 36.127 1.00 43.06 101 ASP A C 1
ATOM 821 O O . ASP A 1 101 ? 8.363 2.342 35.359 1.00 43.06 101 ASP A O 1
ATOM 825 N N . ASP A 1 102 ? 9.228 4.369 35.755 1.00 48.12 102 ASP A N 1
ATOM 826 C CA . ASP A 1 102 ? 8.874 4.964 34.457 1.00 48.12 102 ASP A CA 1
ATOM 827 C C . ASP A 1 102 ? 9.698 4.350 33.296 1.00 48.12 102 ASP A C 1
ATOM 829 O O . ASP A 1 102 ? 9.175 4.178 32.191 1.00 48.12 102 ASP A O 1
ATOM 833 N N . GLU A 1 103 ? 10.967 3.973 33.519 1.00 53.12 103 GLU A N 1
ATOM 834 C CA . GLU A 1 103 ? 11.800 3.283 32.513 1.00 53.12 103 GLU A CA 1
ATOM 835 C C . GLU A 1 103 ? 11.387 1.809 32.301 1.00 53.12 103 GLU A C 1
ATOM 837 O O . GLU A 1 103 ? 11.377 1.331 31.156 1.00 53.12 103 GLU A O 1
ATOM 842 N N . GLU A 1 104 ? 11.011 1.082 33.364 1.00 54.66 104 GLU A N 1
ATOM 843 C CA . GLU A 1 104 ? 10.423 -0.266 33.238 1.00 54.66 104 GLU A CA 1
ATOM 844 C C . GLU A 1 104 ? 9.054 -0.212 32.539 1.00 54.66 104 GLU A C 1
ATOM 846 O O . GLU A 1 104 ? 8.795 -1.012 31.630 1.00 54.66 104 GLU A O 1
ATOM 851 N N . ASP A 1 105 ? 8.224 0.783 32.867 1.00 57.72 105 ASP A N 1
ATOM 852 C CA . ASP A 1 105 ? 6.931 1.015 32.221 1.00 57.72 105 ASP A CA 1
ATOM 853 C C . ASP A 1 105 ? 7.084 1.323 30.716 1.00 57.72 105 ASP A C 1
ATOM 855 O O . ASP A 1 105 ? 6.280 0.853 29.898 1.00 57.72 105 ASP A O 1
ATOM 859 N N . GLU A 1 106 ? 8.126 2.056 30.299 1.00 61.56 106 GLU A N 1
ATOM 860 C CA . GLU A 1 106 ? 8.428 2.282 28.878 1.00 61.56 106 GLU A CA 1
ATOM 861 C C . GLU A 1 106 ? 8.811 0.987 28.147 1.00 61.56 106 GLU A C 1
ATOM 863 O O . GLU A 1 106 ? 8.292 0.721 27.053 1.00 61.56 106 GLU A O 1
ATOM 868 N N . GLN A 1 107 ? 9.674 0.156 28.736 1.00 63.22 107 GLN A N 1
ATOM 869 C CA . GLN A 1 107 ? 10.087 -1.119 28.142 1.00 63.22 107 GLN A CA 1
ATOM 870 C C . GLN A 1 107 ? 8.898 -2.090 28.008 1.00 63.22 107 GLN A C 1
ATOM 872 O O . GLN A 1 107 ? 8.699 -2.674 26.936 1.00 63.22 107 GLN A O 1
ATOM 877 N N . ASP A 1 108 ? 8.042 -2.170 29.026 1.00 69.56 108 ASP A N 1
ATOM 878 C C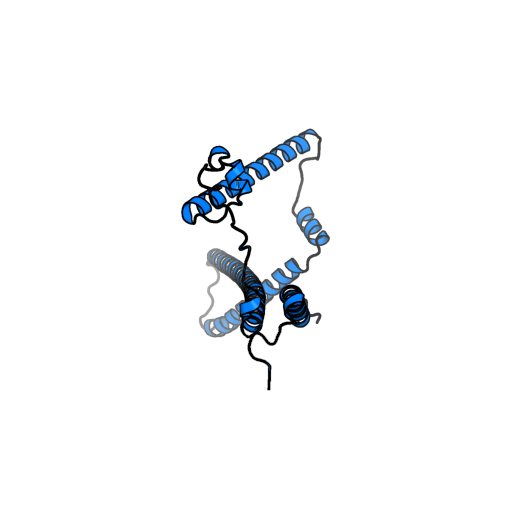A . ASP A 1 108 ? 6.807 -2.962 28.999 1.00 69.56 108 ASP A CA 1
ATOM 879 C C . ASP A 1 108 ? 5.796 -2.430 27.965 1.00 69.56 108 ASP A C 1
ATOM 881 O O . ASP A 1 108 ? 5.088 -3.203 27.302 1.00 69.56 108 ASP A O 1
ATOM 885 N N . MET A 1 109 ? 5.749 -1.109 27.744 1.00 70.88 109 MET A N 1
ATOM 886 C CA . MET A 1 109 ? 4.948 -0.515 26.669 1.00 70.88 109 MET A CA 1
ATOM 887 C C . MET A 1 109 ? 5.460 -0.907 25.281 1.00 70.88 109 MET A C 1
ATOM 889 O O . MET A 1 109 ? 4.641 -1.178 24.392 1.00 70.88 109 MET A O 1
ATOM 893 N N . PHE A 1 110 ? 6.779 -0.929 25.079 1.00 73.12 110 PHE A N 1
ATOM 894 C CA . PHE A 1 110 ? 7.393 -1.365 23.824 1.00 73.12 110 PHE A CA 1
ATOM 895 C C . PHE A 1 110 ? 7.131 -2.845 23.550 1.00 73.12 110 PHE A C 1
ATOM 897 O O . PHE A 1 110 ? 6.726 -3.191 22.433 1.00 73.12 110 PHE A O 1
AT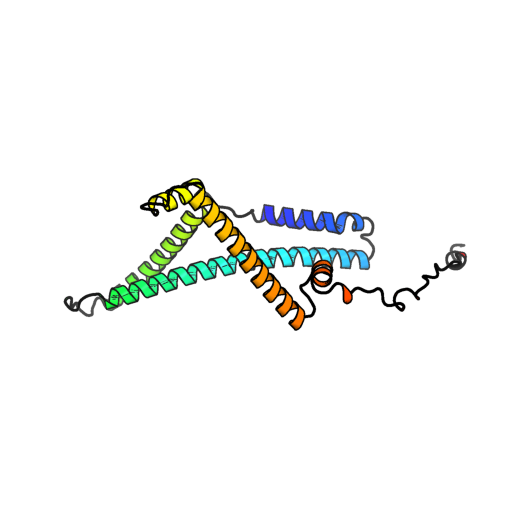OM 904 N N . ASP A 1 111 ? 7.292 -3.695 24.562 1.00 79.06 111 ASP A N 1
ATOM 905 C CA . ASP A 1 111 ? 7.066 -5.134 24.443 1.00 79.06 111 ASP A CA 1
ATOM 906 C C . ASP A 1 111 ? 5.585 -5.447 24.165 1.00 79.06 111 ASP A C 1
ATOM 908 O O . ASP A 1 111 ? 5.285 -6.241 23.267 1.00 79.06 111 ASP A O 1
ATOM 912 N N . GLN A 1 112 ? 4.645 -4.726 24.792 1.00 76.75 112 GLN A N 1
ATOM 913 C CA . GLN A 1 112 ? 3.216 -4.809 24.454 1.00 76.75 112 GLN A CA 1
ATOM 914 C C . GLN A 1 112 ? 2.906 -4.391 23.014 1.00 76.75 112 GLN A C 1
ATOM 916 O O . GLN A 1 112 ? 2.110 -5.046 22.339 1.00 76.75 112 GLN A O 1
ATOM 921 N N . ILE A 1 113 ? 3.496 -3.297 22.523 1.00 78.25 113 ILE A N 1
ATOM 922 C CA . ILE A 1 113 ? 3.256 -2.821 21.149 1.00 78.25 113 ILE A CA 1
ATOM 923 C C . ILE A 1 113 ? 3.814 -3.823 20.133 1.00 78.25 113 ILE A C 1
ATOM 925 O O . ILE A 1 113 ? 3.195 -4.067 19.091 1.00 78.25 113 ILE A O 1
ATOM 929 N N . GLU A 1 114 ? 4.985 -4.396 20.410 1.00 78.19 114 GLU A N 1
ATOM 930 C CA . GLU A 1 114 ? 5.600 -5.412 19.560 1.00 78.19 114 GLU A CA 1
ATOM 931 C C . GLU A 1 114 ? 4.785 -6.710 19.547 1.00 78.19 114 GLU A C 1
ATOM 933 O O . GLU A 1 114 ? 4.576 -7.283 18.472 1.00 78.19 114 GLU A O 1
ATOM 938 N N . GLU A 1 115 ? 4.267 -7.134 20.698 1.00 78.31 115 GLU A N 1
ATOM 939 C CA . GLU A 1 115 ? 3.386 -8.294 20.814 1.00 78.31 115 GLU A CA 1
ATOM 940 C C . GLU A 1 115 ? 2.040 -8.069 20.114 1.00 78.31 115 GLU A C 1
ATOM 942 O O . GLU A 1 115 ? 1.585 -8.934 19.366 1.00 78.31 115 GLU A O 1
ATOM 947 N N . GLU A 1 116 ? 1.436 -6.889 20.250 1.00 76.81 116 GLU A N 1
ATOM 948 C CA . GLU A 1 116 ? 0.183 -6.550 19.572 1.00 76.81 116 GLU A CA 1
ATOM 949 C C . GLU A 1 116 ? 0.360 -6.486 18.046 1.00 76.81 116 GLU A C 1
ATOM 951 O O . GLU A 1 116 ? -0.462 -7.015 17.300 1.00 76.81 116 GLU A O 1
ATOM 956 N N . LEU A 1 117 ? 1.458 -5.892 17.561 1.00 72.62 117 LEU A N 1
ATOM 957 C CA . LEU A 1 117 ? 1.800 -5.889 16.133 1.00 72.62 117 LEU A CA 1
ATOM 958 C C . LEU A 1 117 ? 2.016 -7.301 15.591 1.00 72.62 117 LEU A C 1
ATOM 960 O O . LEU A 1 117 ? 1.642 -7.585 14.456 1.00 72.62 117 LEU A O 1
ATOM 964 N N . LYS A 1 118 ? 2.635 -8.172 16.385 1.00 74.56 118 LYS A N 1
ATOM 965 C CA . LYS A 1 118 ? 2.891 -9.554 15.998 1.00 74.56 118 LYS A CA 1
ATOM 966 C C . LYS A 1 118 ? 1.610 -10.381 15.982 1.00 74.56 118 LYS A C 1
ATOM 968 O O . LYS A 1 118 ? 1.385 -11.105 15.021 1.00 74.56 118 LYS A O 1
ATOM 973 N N . ASN A 1 119 ? 0.752 -10.223 16.986 1.00 76.06 119 ASN A N 1
ATOM 974 C CA . ASN A 1 119 ? -0.561 -10.855 17.006 1.00 76.06 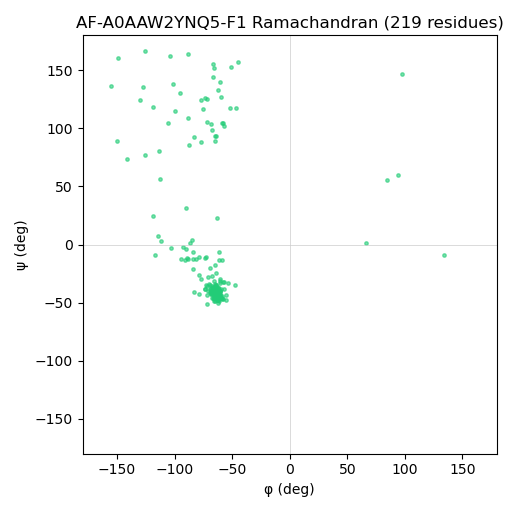119 ASN A CA 1
ATOM 975 C C . ASN A 1 119 ? -1.399 -10.384 15.811 1.00 76.06 119 ASN A C 1
ATOM 977 O O . ASN A 1 119 ? -2.015 -11.207 15.154 1.00 76.06 119 ASN A O 1
ATOM 981 N N . GLU A 1 120 ? -1.351 -9.097 15.456 1.00 71.88 120 GLU A N 1
ATOM 982 C CA . GLU A 1 120 ? -2.041 -8.555 14.276 1.00 71.88 120 GLU A CA 1
ATOM 983 C C . GLU A 1 120 ? -1.496 -9.111 12.941 1.00 71.88 120 GLU A C 1
ATOM 985 O O . GLU A 1 120 ? -2.272 -9.334 12.014 1.00 71.88 120 GLU A O 1
ATOM 990 N N . GLU A 1 121 ? -0.185 -9.361 12.838 1.00 72.12 121 GLU A N 1
ATOM 991 C CA . GLU A 1 121 ? 0.454 -10.009 11.676 1.00 72.12 121 GLU A CA 1
ATOM 992 C C . GLU A 1 121 ? 0.151 -11.521 11.594 1.00 72.12 121 GLU A C 1
ATOM 994 O O . GLU A 1 121 ? 0.027 -12.059 10.491 1.00 72.12 121 GLU A O 1
ATOM 999 N N . ASP A 1 122 ? 0.038 -12.193 12.743 1.00 72.50 122 ASP A N 1
ATOM 1000 C CA . ASP A 1 122 ? -0.203 -13.637 12.861 1.00 72.50 122 ASP A CA 1
ATOM 1001 C C . ASP A 1 122 ? -1.706 -14.000 12.868 1.00 72.50 122 ASP A C 1
ATOM 1003 O O . ASP A 1 122 ? -2.047 -15.177 12.699 1.00 72.50 122 ASP A O 1
ATOM 1007 N N . MET A 1 123 ? -2.610 -13.020 13.019 1.00 70.62 123 MET A N 1
ATOM 1008 C CA . MET A 1 123 ? -4.054 -13.247 12.924 1.00 70.62 123 MET A CA 1
ATOM 1009 C C . MET A 1 123 ? -4.406 -13.796 11.541 1.00 70.62 123 MET A C 1
ATOM 1011 O O . MET A 1 123 ? -4.096 -13.228 10.490 1.00 70.62 123 MET A O 1
ATOM 1015 N N . THR A 1 124 ? -5.107 -14.923 11.546 1.00 86.06 124 THR A N 1
ATOM 1016 C CA . THR A 1 124 ? -5.626 -15.521 10.315 1.00 86.06 124 THR A CA 1
ATOM 1017 C C . THR A 1 124 ? -6.696 -14.623 9.693 1.00 86.06 124 THR A C 1
ATOM 1019 O O . THR A 1 124 ? -7.350 -13.839 10.383 1.00 86.06 124 THR A O 1
ATOM 1022 N N . ILE A 1 125 ? -6.913 -14.732 8.379 1.00 82.56 125 ILE A N 1
ATOM 1023 C CA . ILE A 1 125 ? -7.949 -13.942 7.694 1.00 82.56 125 ILE A CA 1
ATOM 1024 C C . ILE A 1 125 ? -9.339 -14.196 8.304 1.00 82.56 125 ILE A C 1
ATOM 1026 O O . ILE A 1 125 ? -10.156 -13.283 8.382 1.00 82.56 125 ILE A O 1
ATOM 1030 N N . GLU A 1 126 ? -9.595 -15.407 8.794 1.00 85.56 126 GLU A N 1
ATOM 1031 C CA . GLU A 1 126 ? -10.819 -15.768 9.504 1.00 85.56 126 GLU A CA 1
ATOM 1032 C C . GLU A 1 126 ? -10.964 -15.017 10.837 1.00 85.56 126 GLU A C 1
ATOM 1034 O O . GLU A 1 126 ? -12.047 -14.524 11.149 1.00 85.56 126 GLU A O 1
ATOM 1039 N N . GLU A 1 127 ? -9.877 -14.885 11.596 1.00 85.75 127 GLU A N 1
ATOM 1040 C CA . GLU A 1 127 ? -9.852 -14.178 12.881 1.00 85.75 127 GLU A CA 1
ATOM 1041 C C . GLU A 1 127 ? -10.050 -12.669 12.704 1.00 85.75 127 GLU A C 1
ATOM 1043 O O . GLU A 1 127 ? -10.865 -12.065 13.404 1.00 85.75 127 GLU A O 1
ATOM 1048 N N . VAL A 1 128 ? -9.413 -12.077 11.688 1.00 86.44 128 VAL A N 1
ATOM 1049 C CA . VAL A 1 128 ? -9.643 -10.675 11.300 1.00 86.44 128 VAL A CA 1
ATOM 1050 C C . VAL A 1 128 ? -11.113 -10.450 10.946 1.00 86.44 128 VAL A C 1
ATOM 1052 O O . VAL A 1 128 ? -11.722 -9.484 11.406 1.00 86.44 128 VAL A O 1
ATOM 1055 N N . VAL A 1 129 ? -11.711 -11.362 10.176 1.00 87.06 129 VAL A N 1
ATOM 1056 C CA . VAL A 1 129 ? -13.127 -11.271 9.797 1.00 87.06 129 VAL A CA 1
ATOM 1057 C C . VAL A 1 129 ? -14.048 -11.378 11.016 1.00 87.06 129 VAL A C 1
ATOM 1059 O O . VAL A 1 129 ? -15.056 -10.673 11.062 1.00 87.06 129 VAL A O 1
ATOM 1062 N N . GLU A 1 130 ? -13.734 -12.206 12.013 1.00 87.94 130 GLU A N 1
ATOM 1063 C CA . GLU A 1 130 ? -14.549 -12.337 13.231 1.00 87.94 130 GLU A CA 1
ATOM 1064 C C . GLU A 1 130 ? -14.437 -11.093 14.136 1.00 87.94 130 GLU A C 1
ATOM 1066 O O . GLU A 1 130 ? -15.444 -10.578 14.638 1.00 87.94 130 GLU A O 1
ATOM 1071 N N . VAL A 1 131 ? -13.233 -10.523 14.262 1.00 86.81 131 VAL A N 1
ATOM 1072 C CA . VAL A 1 131 ? -13.010 -9.234 14.938 1.00 86.81 131 VAL A CA 1
ATOM 1073 C C . VAL A 1 131 ? -13.759 -8.105 14.224 1.00 86.81 131 VAL A C 1
ATOM 1075 O O . VAL A 1 131 ? -14.405 -7.281 14.871 1.00 86.81 131 VAL A O 1
ATOM 1078 N N . GLU A 1 132 ? -13.738 -8.055 12.893 1.00 88.00 132 GLU A N 1
ATOM 1079 C CA . GLU A 1 132 ? -14.493 -7.051 12.137 1.00 88.00 132 GLU A CA 1
ATOM 1080 C C . GLU A 1 132 ? -16.010 -7.259 12.241 1.00 88.00 132 GLU A C 1
ATOM 1082 O O . GLU A 1 132 ? -16.751 -6.288 12.404 1.00 88.00 132 GLU A O 1
ATOM 1087 N N . ARG A 1 133 ? -16.496 -8.506 12.223 1.00 85.81 133 ARG A N 1
ATOM 1088 C CA . ARG A 1 133 ? -17.921 -8.821 12.422 1.00 85.81 133 ARG A CA 1
ATOM 1089 C C . ARG A 1 133 ? -18.419 -8.398 13.795 1.00 85.81 133 ARG A C 1
ATOM 1091 O O . ARG A 1 133 ? -19.502 -7.826 13.878 1.00 85.81 133 ARG A O 1
ATOM 1098 N N . SER A 1 134 ? -17.639 -8.643 14.846 1.00 84.31 134 SER A N 1
ATOM 1099 C CA . SER A 1 134 ? -18.007 -8.234 16.207 1.00 84.31 134 SER A CA 1
ATOM 1100 C C . SER A 1 134 ? -18.058 -6.708 16.376 1.00 84.31 134 SER A C 1
ATOM 1102 O O . SER A 1 134 ? -18.901 -6.206 17.118 1.00 84.31 134 SER A O 1
ATOM 1104 N N . LYS A 1 135 ? -17.229 -5.955 15.635 1.00 88.62 135 LYS A N 1
ATOM 1105 C CA . LYS A 1 135 ? -17.270 -4.480 15.591 1.00 88.62 135 LYS A CA 1
ATOM 1106 C C . LYS A 1 135 ? -18.498 -3.933 14.851 1.00 88.62 135 LYS A C 1
ATOM 1108 O O . LYS A 1 135 ? -18.945 -2.824 15.146 1.00 88.62 135 LYS A O 1
ATOM 1113 N N . ILE A 1 136 ? -19.051 -4.676 13.890 1.00 85.62 136 ILE A N 1
ATOM 1114 C CA . ILE A 1 136 ? -20.227 -4.252 13.118 1.00 85.62 136 ILE A CA 1
ATOM 1115 C C . ILE A 1 136 ? -21.506 -4.57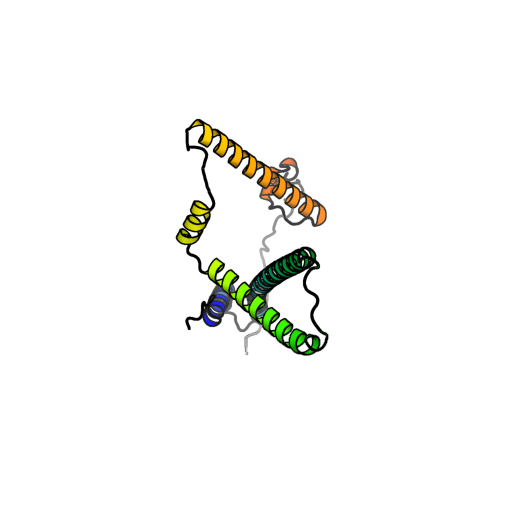6 13.906 1.00 85.62 136 ILE A C 1
ATOM 1117 O O . ILE A 1 136 ? -22.101 -5.645 13.775 1.00 85.62 136 ILE A O 1
ATOM 1121 N N . VAL A 1 137 ? -21.988 -3.614 14.697 1.00 82.38 137 VAL A N 1
ATOM 1122 C CA . VAL A 1 137 ? -23.303 -3.699 15.354 1.00 82.38 137 VAL A CA 1
ATOM 1123 C C . VAL A 1 137 ? -24.381 -3.144 14.411 1.00 82.38 137 VAL A C 1
ATOM 1125 O O . VAL A 1 137 ? -24.742 -1.970 14.463 1.00 82.38 137 VAL A O 1
ATOM 1128 N N . GLY A 1 138 ? -24.889 -4.007 13.524 1.00 79.50 138 GLY A N 1
ATOM 1129 C CA . GLY A 1 138 ? -25.957 -3.694 12.562 1.00 79.50 138 GLY A CA 1
ATOM 1130 C C . GLY A 1 138 ? -25.456 -3.333 11.155 1.00 79.50 138 GLY A C 1
ATOM 1131 O O . GLY A 1 138 ? -24.391 -2.750 10.981 1.00 79.50 138 GLY A O 1
ATOM 1132 N N . GLY A 1 139 ? -26.225 -3.698 10.121 1.00 80.81 139 GLY A N 1
ATOM 1133 C CA . GLY A 1 139 ? -25.822 -3.538 8.720 1.00 80.81 139 GLY A CA 1
ATOM 1134 C C . GLY A 1 139 ? -26.991 -3.296 7.765 1.00 80.81 139 GLY A C 1
ATOM 1135 O O . GLY A 1 139 ? -28.144 -3.599 8.069 1.00 80.81 139 GLY A O 1
ATOM 1136 N N . THR A 1 140 ? -26.687 -2.744 6.586 1.00 84.12 140 THR A N 1
ATOM 1137 C CA . THR A 1 140 ? -27.679 -2.596 5.511 1.00 84.12 140 THR A CA 1
ATOM 1138 C C . THR A 1 140 ? -27.950 -3.974 4.899 1.00 84.12 140 THR A C 1
ATOM 1140 O O . THR A 1 140 ? -26.992 -4.630 4.483 1.00 84.12 140 THR A O 1
ATOM 1143 N N . PRO A 1 141 ? -29.209 -4.439 4.810 1.00 83.19 141 PRO A N 1
ATOM 1144 C CA . PRO A 1 141 ? -29.509 -5.723 4.191 1.00 83.19 141 PRO A CA 1
ATOM 1145 C C . PRO A 1 141 ? -29.055 -5.733 2.726 1.00 83.19 141 PRO A C 1
ATOM 1147 O O . PRO A 1 141 ? -29.208 -4.749 1.991 1.00 83.19 141 PRO A O 1
ATOM 1150 N N . VAL A 1 142 ? -28.491 -6.861 2.298 1.00 85.31 142 VAL A N 1
ATOM 1151 C CA . VAL A 1 142 ? -28.024 -7.062 0.922 1.00 85.31 142 VAL A CA 1
ATOM 1152 C C . VAL A 1 142 ? -29.240 -7.328 0.035 1.00 85.31 142 VAL A C 1
ATOM 1154 O O . VAL A 1 142 ? -29.666 -8.463 -0.154 1.00 85.31 142 VAL A O 1
ATOM 1157 N N . THR A 1 143 ? -29.836 -6.256 -0.476 1.00 93.62 143 THR A N 1
ATOM 1158 C CA . THR A 1 143 ? -30.917 -6.279 -1.462 1.00 93.62 143 THR A CA 1
ATOM 1159 C C . THR A 1 143 ? -30.351 -5.917 -2.832 1.00 93.62 143 THR A C 1
ATOM 1161 O O . THR A 1 143 ? -29.267 -5.344 -2.946 1.00 93.62 143 THR A O 1
ATOM 1164 N N . PHE A 1 144 ? -31.075 -6.230 -3.909 1.00 92.75 144 PHE A N 1
ATOM 1165 C CA . PHE A 1 144 ? -30.625 -5.891 -5.264 1.00 92.75 144 PHE A CA 1
ATOM 1166 C C . PHE A 1 144 ? -30.369 -4.383 -5.434 1.00 92.75 144 PHE A C 1
ATOM 1168 O O . PHE A 1 144 ? -29.388 -3.978 -6.056 1.00 92.75 144 PHE A O 1
ATOM 1175 N N . GLU A 1 145 ? -31.212 -3.545 -4.828 1.00 90.62 145 GLU A N 1
ATOM 1176 C CA . GLU A 1 145 ? -31.068 -2.090 -4.877 1.00 90.62 145 GLU A CA 1
ATOM 1177 C C . GLU A 1 145 ? -29.846 -1.590 -4.097 1.00 90.62 145 GLU A C 1
ATOM 1179 O O . GLU A 1 145 ? -29.122 -0.721 -4.595 1.00 90.62 145 GLU A O 1
ATOM 1184 N N . SER A 1 146 ? -29.581 -2.137 -2.902 1.00 90.19 146 SER A N 1
ATOM 1185 C CA . SER A 1 146 ? -28.402 -1.754 -2.113 1.00 90.19 146 SER A CA 1
ATOM 1186 C C . SER A 1 146 ? -27.111 -2.238 -2.774 1.00 90.19 146 SER A C 1
ATOM 1188 O O . SER A 1 146 ? -26.140 -1.483 -2.853 1.00 90.19 146 SER A O 1
ATOM 1190 N N . PHE A 1 147 ? -27.124 -3.436 -3.365 1.00 92.56 147 PHE A N 1
ATOM 1191 C CA . PHE A 1 147 ? -26.003 -3.962 -4.139 1.00 92.56 147 PHE A CA 1
ATOM 1192 C C . PHE A 1 147 ? -25.726 -3.146 -5.407 1.00 92.56 147 PHE A C 1
ATOM 1194 O O . PHE A 1 147 ? -24.567 -2.858 -5.703 1.00 92.56 147 PHE A O 1
ATOM 1201 N N . LYS A 1 148 ? -26.760 -2.725 -6.150 1.00 93.69 148 LYS A N 1
ATOM 1202 C CA . LYS A 1 148 ? -26.584 -1.894 -7.351 1.00 93.69 148 LYS A CA 1
ATOM 1203 C C . LYS A 1 148 ? -25.948 -0.545 -7.008 1.00 93.69 148 LYS A C 1
ATOM 1205 O O . LYS A 1 148 ? -24.960 -0.174 -7.640 1.00 93.69 148 LYS A O 1
ATOM 1210 N N . LYS A 1 149 ? -26.429 0.122 -5.952 1.00 90.94 149 LYS A N 1
ATOM 1211 C CA . LYS A 1 149 ? -25.825 1.363 -5.432 1.00 90.94 149 LYS A CA 1
ATOM 1212 C C . LYS A 1 149 ? -24.379 1.151 -4.980 1.00 90.94 149 LYS A C 1
ATOM 1214 O O . LYS A 1 149 ? -23.514 1.955 -5.312 1.00 90.94 149 LYS A O 1
ATOM 1219 N N . TRP A 1 150 ? -24.088 0.058 -4.270 1.00 92.94 150 TRP A N 1
ATOM 1220 C CA . TRP A 1 150 ? -22.721 -0.285 -3.863 1.00 92.94 150 TRP A CA 1
ATOM 1221 C C . TRP A 1 150 ? -21.805 -0.541 -5.065 1.00 92.94 150 TRP A C 1
ATOM 1223 O O . TRP A 1 150 ? -20.671 -0.068 -5.083 1.00 92.94 150 TRP A O 1
ATOM 1233 N N . LYS A 1 151 ? -22.291 -1.242 -6.092 1.00 94.56 151 LYS A N 1
ATOM 1234 C CA . LYS A 1 151 ? -21.533 -1.530 -7.314 1.00 94.56 151 LYS A CA 1
ATOM 1235 C C . LYS A 1 151 ? -21.237 -0.258 -8.105 1.00 94.56 151 LYS A C 1
ATOM 1237 O O . LYS A 1 151 ? -20.106 -0.066 -8.540 1.00 94.56 151 LYS A O 1
ATOM 1242 N N . GLU A 1 152 ? -22.226 0.617 -8.264 1.00 93.31 152 GLU A N 1
ATOM 1243 C CA . GLU A 1 152 ? -22.042 1.935 -8.880 1.00 93.31 152 GLU A CA 1
ATOM 1244 C C . GLU A 1 152 ? -21.040 2.771 -8.074 1.00 93.31 152 GLU A C 1
ATOM 1246 O O . GLU A 1 152 ? -20.087 3.295 -8.646 1.00 93.31 152 GLU A O 1
ATOM 1251 N N . PHE A 1 153 ? -21.164 2.796 -6.744 1.00 92.12 153 PHE A N 1
ATOM 1252 C CA . PHE A 1 153 ? -20.211 3.466 -5.861 1.00 92.12 153 PHE A CA 1
ATOM 1253 C C . PHE A 1 153 ? -18.787 2.907 -5.999 1.00 92.12 153 PHE A C 1
ATOM 1255 O O . PHE A 1 153 ? -17.841 3.678 -6.134 1.00 92.12 153 PHE A O 1
ATOM 1262 N N . LYS A 1 154 ? -18.610 1.580 -6.016 1.00 94.25 154 LYS A N 1
ATOM 1263 C CA . LYS A 1 154 ? -17.297 0.938 -6.195 1.00 94.25 154 LYS A CA 1
ATOM 1264 C C . LYS A 1 154 ? -16.701 1.211 -7.573 1.00 94.25 154 LYS A C 1
ATOM 1266 O O . LYS A 1 154 ? -15.508 1.486 -7.659 1.00 94.25 154 LYS A O 1
ATOM 1271 N N . ASN A 1 155 ? -17.513 1.203 -8.629 1.00 89.19 155 ASN A N 1
ATOM 1272 C CA . ASN A 1 155 ? -17.063 1.591 -9.965 1.00 89.19 155 ASN A CA 1
ATOM 1273 C C . ASN A 1 155 ? -16.635 3.064 -10.000 1.00 89.19 155 ASN A C 1
ATOM 1275 O O . ASN A 1 155 ? -15.574 3.372 -10.532 1.00 89.19 155 ASN A O 1
ATOM 1279 N N . MET A 1 156 ? -17.409 3.965 -9.389 1.00 88.00 156 MET A N 1
ATOM 1280 C CA . MET A 1 156 ? -17.042 5.380 -9.286 1.00 88.00 156 MET A CA 1
ATOM 1281 C C . MET A 1 156 ? -15.761 5.591 -8.472 1.00 88.00 156 MET A C 1
ATOM 1283 O O . MET A 1 156 ? -14.948 6.433 -8.842 1.00 88.00 156 MET A O 1
ATOM 1287 N N . GLN A 1 157 ? -15.561 4.838 -7.387 1.00 88.94 157 GLN A N 1
ATOM 1288 C CA . GLN A 1 157 ? -14.320 4.861 -6.606 1.00 88.94 157 GLN A CA 1
ATOM 1289 C C . GLN A 1 157 ? -13.126 4.423 -7.455 1.00 88.94 157 GLN A C 1
ATOM 1291 O O . GLN A 1 157 ? -12.138 5.146 -7.525 1.00 88.94 157 GLN A O 1
ATOM 1296 N N . LYS A 1 158 ? -13.256 3.300 -8.169 1.00 91.56 158 LYS A N 1
ATOM 1297 C CA . LYS A 1 158 ? -12.204 2.788 -9.051 1.00 91.56 158 LYS A CA 1
ATOM 1298 C C . LYS A 1 158 ? -11.837 3.788 -10.151 1.00 91.56 158 LYS A C 1
ATOM 1300 O O . LYS A 1 158 ? -10.661 4.060 -10.351 1.00 91.56 158 LYS A O 1
ATOM 1305 N N . VAL A 1 159 ? -12.831 4.382 -10.815 1.00 92.06 159 VAL A N 1
ATOM 1306 C CA . VAL A 1 159 ? -12.595 5.397 -11.857 1.00 92.06 159 VAL A CA 1
ATOM 1307 C C . VAL A 1 159 ? -11.898 6.631 -11.279 1.00 92.06 159 VAL A C 1
ATOM 1309 O O . VAL A 1 159 ? -10.924 7.102 -11.854 1.00 92.06 159 VAL A O 1
ATOM 1312 N N . LYS A 1 160 ? -12.337 7.135 -10.118 1.00 89.44 160 LYS A N 1
ATOM 1313 C CA . LYS A 1 160 ? -11.679 8.277 -9.458 1.00 89.44 160 LYS A CA 1
ATOM 1314 C C . LYS A 1 160 ? -10.235 7.966 -9.065 1.00 89.44 160 LYS A C 1
ATOM 1316 O O . LYS A 1 160 ? -9.368 8.817 -9.237 1.00 89.44 160 LYS A O 1
ATOM 1321 N N . GLU A 1 161 ? -9.968 6.771 -8.546 1.00 89.88 161 GLU A N 1
ATOM 1322 C CA . GLU A 1 161 ? -8.613 6.333 -8.205 1.00 89.88 161 GLU A CA 1
ATOM 1323 C C . GLU A 1 161 ? -7.724 6.242 -9.454 1.00 89.88 161 GLU A C 1
ATOM 1325 O O . GLU A 1 161 ? -6.601 6.750 -9.453 1.00 89.88 161 GLU A O 1
ATOM 1330 N N . GLU A 1 162 ? -8.241 5.677 -10.547 1.00 86.25 162 GLU A N 1
ATOM 1331 C CA . GLU A 1 162 ? -7.554 5.624 -11.841 1.00 86.25 162 GLU A CA 1
ATOM 1332 C C . GLU A 1 162 ? -7.288 7.029 -12.406 1.00 86.25 162 GLU A C 1
ATOM 1334 O O . GLU A 1 162 ? -6.187 7.289 -12.891 1.00 86.25 162 GLU A O 1
ATOM 1339 N N . GLU A 1 163 ? -8.227 7.970 -12.284 1.00 87.44 163 GLU A N 1
ATOM 1340 C CA . GLU A 1 163 ? -8.028 9.369 -12.683 1.00 87.44 163 GLU A CA 1
ATOM 1341 C C . GLU A 1 163 ? -6.957 10.076 -11.845 1.00 87.44 163 GLU A C 1
ATOM 1343 O O . GLU A 1 163 ? -6.124 10.801 -12.396 1.00 87.44 163 GLU A O 1
ATOM 1348 N N . ILE A 1 164 ? -6.955 9.873 -10.524 1.00 89.56 164 ILE A N 1
ATOM 1349 C CA . ILE A 1 164 ? -5.930 10.424 -9.626 1.00 89.56 164 ILE A CA 1
ATOM 1350 C C . ILE A 1 164 ? -4.563 9.850 -9.996 1.00 89.56 164 ILE A C 1
ATOM 1352 O O . ILE A 1 164 ? -3.606 10.606 -10.177 1.00 89.56 164 ILE A O 1
ATOM 1356 N N . LYS A 1 165 ? -4.476 8.531 -10.184 1.00 87.62 165 LYS A N 1
ATOM 1357 C CA . LYS A 1 165 ? -3.241 7.850 -10.576 1.00 87.62 165 LYS A CA 1
ATOM 1358 C C . LYS A 1 165 ? -2.747 8.317 -11.944 1.00 87.62 165 LYS A C 1
ATOM 1360 O O . LYS A 1 165 ? -1.559 8.588 -12.100 1.00 87.62 165 LYS A O 1
ATOM 1365 N N . LYS A 1 166 ? -3.649 8.485 -12.915 1.00 83.94 166 LYS A N 1
ATOM 1366 C CA . LYS A 1 166 ? -3.324 9.007 -14.250 1.00 83.94 166 LYS A CA 1
ATOM 1367 C C . LYS A 1 166 ? -2.840 10.456 -14.180 1.00 83.94 166 LYS A C 1
ATOM 1369 O O . LYS A 1 166 ? -1.860 10.792 -14.837 1.00 83.94 166 LYS A O 1
ATOM 1374 N N . LYS A 1 167 ? -3.456 11.308 -13.351 1.00 86.44 167 LYS A N 1
ATOM 1375 C CA . LYS A 1 167 ? -2.978 12.683 -13.106 1.00 86.44 167 LYS A CA 1
ATOM 1376 C C . LYS A 1 167 ? -1.587 12.700 -12.474 1.00 86.44 167 LYS A C 1
ATOM 1378 O O . LYS A 1 167 ? -0.735 13.432 -12.962 1.00 86.44 167 LYS A O 1
ATOM 1383 N N . GLN A 1 168 ? -1.336 11.867 -11.464 1.00 86.56 168 GLN A N 1
ATOM 1384 C CA . GLN A 1 168 ? -0.014 11.737 -10.842 1.00 86.56 168 GLN A CA 1
ATOM 1385 C C . GLN A 1 168 ? 1.042 11.235 -11.835 1.00 86.56 168 GLN A C 1
ATOM 1387 O O . GLN A 1 168 ? 2.137 11.789 -11.898 1.00 86.56 168 GLN A O 1
ATOM 1392 N N . GLN A 1 169 ? 0.717 10.228 -12.655 1.00 83.62 169 GLN A N 1
ATOM 1393 C CA . GLN A 1 169 ? 1.613 9.749 -13.711 1.00 83.62 169 GLN A CA 1
ATOM 1394 C C . GLN A 1 169 ? 1.896 10.838 -14.747 1.00 83.62 169 GLN A C 1
ATOM 1396 O O . GLN A 1 169 ? 3.051 11.053 -15.102 1.00 83.62 169 GLN A O 1
ATOM 1401 N N . MET A 1 170 ? 0.878 11.585 -15.169 1.00 80.19 170 MET A N 1
ATOM 1402 C CA . MET A 1 170 ? 1.033 12.717 -16.084 1.00 80.19 170 MET A CA 1
ATOM 1403 C C . MET A 1 170 ? 1.872 13.848 -15.484 1.00 80.19 170 MET A C 1
ATOM 1405 O O . MET A 1 170 ? 2.692 14.437 -16.180 1.00 80.19 170 MET A O 1
ATOM 1409 N N . GLU A 1 171 ? 1.695 14.160 -14.204 1.00 85.44 171 GLU A N 1
ATOM 1410 C CA . GLU A 1 171 ? 2.502 15.159 -13.502 1.00 85.44 171 GLU A CA 1
ATOM 1411 C C . GLU A 1 171 ? 3.958 14.699 -13.362 1.00 85.44 171 GLU A C 1
ATOM 1413 O O . GLU A 1 171 ? 4.881 15.476 -13.613 1.00 85.44 171 GLU A O 1
ATOM 1418 N N . SER A 1 172 ? 4.173 13.411 -13.072 1.00 84.00 172 SER A N 1
ATOM 1419 C CA . SER A 1 172 ? 5.511 12.818 -13.060 1.00 84.00 172 SER A CA 1
ATOM 1420 C C . SER A 1 172 ? 6.162 12.865 -14.443 1.00 84.00 172 SER A C 1
ATOM 1422 O O . SER A 1 172 ? 7.302 13.309 -14.553 1.00 84.00 172 SER A O 1
ATOM 1424 N N . PHE A 1 173 ? 5.415 12.551 -15.506 1.00 85.38 173 PHE A N 1
ATOM 1425 C CA . PHE A 1 173 ? 5.891 12.623 -16.883 1.00 85.38 173 PHE A CA 1
ATOM 1426 C C . PHE A 1 173 ? 6.211 14.058 -17.311 1.00 85.38 173 PHE A C 1
ATOM 1428 O O . PHE A 1 173 ? 7.261 14.291 -17.899 1.00 85.38 173 PHE A O 1
ATOM 1435 N N . LYS A 1 174 ? 5.379 15.046 -16.958 1.00 84.06 174 LYS A N 1
ATOM 1436 C CA . LYS A 1 174 ? 5.679 16.468 -17.212 1.00 84.06 174 LYS A CA 1
ATOM 1437 C C . LYS A 1 174 ? 6.961 16.928 -16.515 1.00 84.06 174 LYS A C 1
ATOM 1439 O O . LYS A 1 174 ? 7.645 17.804 -17.030 1.00 84.06 174 LYS A O 1
ATOM 1444 N N . LYS A 1 175 ? 7.271 16.367 -15.342 1.00 85.81 175 LYS A N 1
ATOM 1445 C CA . LYS A 1 175 ? 8.440 16.750 -14.540 1.00 85.81 175 LYS A CA 1
ATOM 1446 C C . LYS A 1 175 ? 9.732 16.058 -14.977 1.00 85.81 175 LYS A C 1
ATOM 1448 O O . LYS A 1 175 ? 10.782 16.689 -14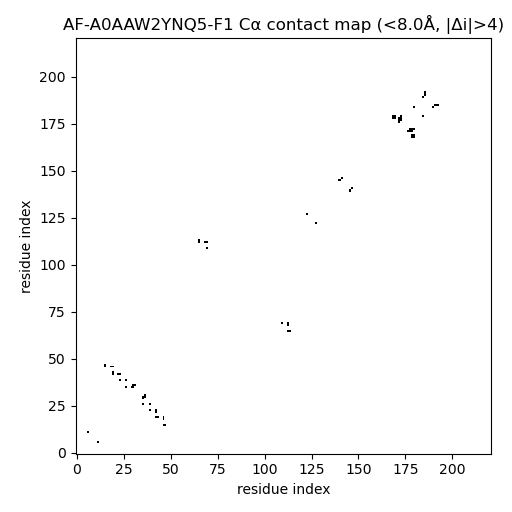.945 1.00 85.81 175 LYS A O 1
ATOM 1453 N N . SER A 1 176 ? 9.683 14.770 -15.311 1.00 83.25 176 SER A N 1
ATOM 1454 C CA . SER A 1 176 ? 10.882 13.951 -15.558 1.00 83.25 176 SER A CA 1
ATOM 1455 C C . SER A 1 176 ? 10.990 13.403 -16.982 1.00 83.25 176 SER A C 1
ATOM 1457 O O . SER A 1 176 ? 12.007 12.797 -17.308 1.00 83.25 176 SER A O 1
ATOM 1459 N N . GLY A 1 177 ? 9.949 13.538 -17.809 1.00 77.75 177 GLY A N 1
ATOM 1460 C CA . GLY A 1 177 ? 9.845 12.874 -19.114 1.00 77.75 177 GLY A CA 1
ATOM 1461 C C . GLY A 1 177 ? 9.738 11.344 -19.035 1.00 77.75 177 GLY A C 1
ATOM 1462 O O . GLY A 1 177 ? 9.665 10.683 -20.065 1.00 77.75 177 GLY A O 1
ATOM 1463 N N . ALA A 1 178 ? 9.716 10.764 -17.830 1.00 74.81 178 ALA A N 1
ATOM 1464 C CA . ALA A 1 178 ? 9.737 9.326 -17.590 1.00 74.81 178 ALA A CA 1
ATOM 1465 C C . ALA A 1 178 ? 8.573 8.918 -16.675 1.00 74.81 178 ALA A C 1
ATOM 1467 O O . ALA A 1 178 ? 8.326 9.562 -15.658 1.00 74.81 178 ALA A O 1
ATOM 1468 N N . GLY A 1 179 ? 7.876 7.825 -17.001 1.00 70.94 179 GLY A N 1
ATOM 1469 C CA . GLY A 1 179 ? 6.838 7.257 -16.124 1.00 70.94 179 GLY A CA 1
ATOM 1470 C C . GLY A 1 179 ? 5.522 6.871 -16.798 1.00 70.94 179 GLY A C 1
ATOM 1471 O O . GLY A 1 179 ? 4.709 6.208 -16.160 1.00 70.94 179 GLY A O 1
ATOM 1472 N N . LEU A 1 180 ? 5.326 7.227 -18.068 1.00 80.00 180 LEU A N 1
ATOM 1473 C CA . LEU A 1 180 ? 4.238 6.705 -18.900 1.00 80.00 180 LEU A CA 1
ATOM 1474 C C . LEU A 1 180 ? 4.798 5.629 -19.834 1.00 80.00 180 LEU A C 1
ATOM 1476 O O . LEU A 1 180 ? 5.889 5.795 -20.386 1.00 80.00 180 LEU A O 1
ATOM 1480 N N . SER A 1 181 ? 4.068 4.527 -20.007 1.00 85.44 181 SER A N 1
ATOM 1481 C CA . SER A 1 181 ? 4.379 3.567 -21.068 1.00 85.44 181 SER A CA 1
ATOM 1482 C C . SER A 1 181 ? 4.154 4.225 -22.433 1.00 85.44 181 SER A C 1
ATOM 1484 O O . SER A 1 181 ? 3.285 5.086 -22.566 1.00 85.44 181 SER A O 1
ATOM 1486 N N . GLY A 1 182 ? 4.872 3.791 -23.476 1.00 81.25 182 GLY A N 1
ATOM 1487 C CA . GLY A 1 182 ? 4.606 4.243 -24.851 1.00 81.25 182 GLY A CA 1
ATOM 1488 C C . GLY A 1 182 ? 3.142 4.033 -25.260 1.00 81.25 182 GLY A C 1
ATOM 1489 O O . GLY A 1 182 ? 2.556 4.878 -25.927 1.00 81.25 182 GLY A O 1
ATOM 1490 N N . ARG A 1 183 ? 2.507 2.966 -24.752 1.00 84.69 183 ARG A N 1
ATOM 1491 C CA . ARG A 1 183 ? 1.065 2.731 -24.911 1.00 84.69 183 ARG A CA 1
ATOM 1492 C C . ARG A 1 183 ? 0.207 3.798 -24.221 1.00 84.69 183 ARG A C 1
ATOM 1494 O O . ARG A 1 183 ? -0.761 4.260 -24.810 1.00 84.69 183 ARG A O 1
ATOM 1501 N N . ASP A 1 184 ? 0.565 4.207 -23.006 1.00 85.31 184 ASP A N 1
ATOM 1502 C CA . ASP A 1 184 ? -0.185 5.222 -22.251 1.00 85.31 184 ASP A CA 1
ATOM 1503 C C . ASP A 1 184 ? -0.076 6.599 -22.921 1.00 85.31 184 ASP A C 1
ATOM 1505 O O . ASP A 1 184 ? -1.034 7.373 -22.942 1.00 85.31 184 ASP A O 1
ATOM 1509 N N . LEU A 1 185 ? 1.093 6.894 -23.498 1.00 84.25 185 LEU A N 1
ATOM 1510 C CA . LEU A 1 185 ? 1.330 8.094 -24.297 1.00 84.25 185 LEU A CA 1
ATOM 1511 C C . LEU A 1 185 ? 0.495 8.088 -25.583 1.00 84.25 185 LEU A C 1
ATOM 1513 O O . LEU A 1 185 ? -0.104 9.110 -25.917 1.00 84.25 185 LEU A O 1
ATOM 1517 N N . PHE A 1 186 ? 0.408 6.941 -26.260 1.00 83.12 186 PHE A N 1
ATOM 1518 C CA . PHE A 1 186 ? -0.404 6.760 -27.464 1.00 83.12 186 PHE A CA 1
ATOM 1519 C C . PHE A 1 186 ? -1.905 6.923 -27.183 1.00 83.12 186 PHE A C 1
ATOM 1521 O O . PHE A 1 186 ? -2.605 7.613 -27.918 1.00 83.12 186 PHE A O 1
ATOM 1528 N N . GLU A 1 187 ? -2.400 6.352 -26.081 1.00 84.81 187 GLU A N 1
ATOM 1529 C CA . GLU A 1 187 ? -3.797 6.511 -25.650 1.00 84.81 187 GLU A CA 1
ATOM 1530 C C . GLU A 1 187 ? -4.120 7.953 -25.206 1.00 84.81 187 GLU A C 1
ATOM 1532 O O . GLU A 1 187 ? -5.270 8.383 -25.291 1.00 84.81 187 GLU A O 1
ATOM 1537 N N . TYR A 1 188 ? -3.130 8.716 -24.727 1.00 81.25 188 TYR A N 1
ATOM 1538 C CA . TYR A 1 188 ? -3.309 10.124 -24.356 1.00 81.25 188 TYR A CA 1
ATOM 1539 C C . TYR A 1 188 ? -3.316 11.053 -25.571 1.00 81.25 188 TYR A C 1
ATOM 1541 O O . TYR A 1 188 ? -4.125 11.981 -25.636 1.00 81.25 188 TYR A O 1
ATOM 1549 N N . ASN A 1 189 ? -2.407 10.829 -26.517 1.00 79.38 189 ASN A N 1
ATOM 1550 C CA . ASN A 1 189 ? -2.312 11.635 -27.719 1.00 79.38 189 ASN A CA 1
ATOM 1551 C C . ASN A 1 189 ? -1.777 10.803 -28.890 1.00 79.38 189 ASN A C 1
ATOM 1553 O O . ASN A 1 189 ? -0.579 10.774 -29.167 1.00 79.38 189 ASN A O 1
ATOM 1557 N N . GLN A 1 190 ? -2.704 10.169 -29.606 1.00 85.44 190 GLN A N 1
ATOM 1558 C CA . GLN A 1 190 ? -2.410 9.328 -30.764 1.00 85.44 190 GLN A CA 1
ATOM 1559 C C . GLN A 1 190 ? -1.703 10.101 -31.890 1.00 85.44 190 GLN A C 1
ATOM 1561 O O . GLN A 1 190 ? -0.873 9.541 -32.595 1.00 85.44 190 GLN A O 1
ATOM 1566 N N . SER A 1 191 ? -1.984 11.402 -32.030 1.00 82.25 191 SER A N 1
ATOM 1567 C CA . SER A 1 191 ? -1.368 12.253 -33.059 1.00 82.25 191 SER A CA 1
ATOM 1568 C C . SER A 1 191 ? 0.101 12.604 -32.812 1.00 82.25 191 SER A C 1
ATOM 1570 O O . SER A 1 191 ? 0.746 13.111 -33.721 1.00 82.25 191 SER A O 1
ATOM 1572 N N . LEU A 1 192 ? 0.652 12.329 -31.623 1.00 76.12 192 LEU A N 1
ATOM 1573 C CA . LEU A 1 192 ? 2.096 12.462 -31.376 1.00 76.12 192 LEU A CA 1
ATOM 1574 C C . LEU A 1 192 ? 2.908 11.280 -31.925 1.00 76.12 192 LEU A C 1
ATOM 1576 O O . LEU A 1 192 ? 4.131 11.355 -31.942 1.00 76.12 192 LEU A O 1
ATOM 1580 N N . PHE A 1 193 ? 2.243 10.201 -32.347 1.00 74.75 193 PHE A N 1
ATOM 1581 C CA . PHE A 1 193 ? 2.856 8.978 -32.872 1.00 74.75 193 PHE A CA 1
ATOM 1582 C C . PHE A 1 193 ? 2.538 8.815 -34.358 1.00 74.75 193 PHE A C 1
ATOM 1584 O O . PHE A 1 193 ? 1.944 7.823 -34.779 1.00 74.75 193 PHE A O 1
ATOM 1591 N N . VAL A 1 194 ? 2.886 9.829 -35.141 1.00 73.00 194 VAL A N 1
ATOM 1592 C CA . VAL A 1 194 ? 2.941 9.725 -36.599 1.00 73.00 194 VAL A CA 1
ATOM 1593 C C . VAL A 1 194 ? 4.390 9.402 -36.941 1.00 73.00 194 VAL A C 1
ATOM 1595 O O . VAL A 1 194 ? 5.280 10.057 -36.400 1.00 73.00 194 VAL A O 1
ATOM 1598 N N . ASP A 1 195 ? 4.623 8.386 -37.774 1.00 64.44 195 ASP A N 1
ATOM 1599 C CA . ASP A 1 195 ? 5.951 8.139 -38.338 1.00 64.44 195 ASP A CA 1
ATOM 1600 C C . ASP A 1 195 ? 6.346 9.398 -39.116 1.00 64.44 195 ASP A C 1
ATOM 1602 O O . ASP A 1 195 ? 5.766 9.703 -40.158 1.00 64.44 195 ASP A O 1
ATOM 1606 N N . ASP A 1 196 ? 7.250 10.190 -38.541 1.00 56.47 196 ASP A N 1
ATOM 1607 C CA . ASP A 1 196 ? 7.862 11.307 -39.244 1.00 56.47 196 ASP A CA 1
ATOM 1608 C C . ASP A 1 196 ? 8.642 10.717 -40.424 1.00 56.47 196 ASP A C 1
ATOM 1610 O O . ASP A 1 196 ? 9.360 9.725 -40.265 1.00 56.47 196 ASP A O 1
ATOM 1614 N N . GLU A 1 197 ? 8.469 11.295 -41.608 1.00 56.84 197 GLU A N 1
ATOM 1615 C CA . GLU A 1 197 ? 8.991 10.794 -42.890 1.00 56.84 197 GLU A CA 1
ATOM 1616 C C . GLU A 1 197 ? 10.534 10.675 -42.885 1.00 56.84 197 GLU A C 1
ATOM 1618 O O . GLU A 1 197 ? 11.121 9.994 -43.719 1.00 56.84 197 GLU A O 1
ATOM 1623 N N . GLU A 1 198 ? 11.193 11.270 -41.887 1.00 61.09 198 GLU A N 1
ATOM 1624 C CA . GLU A 1 198 ? 12.642 11.272 -41.674 1.00 61.09 198 GLU A CA 1
ATOM 1625 C C . GLU A 1 198 ? 13.164 10.096 -40.810 1.00 61.09 198 GLU A C 1
ATOM 1627 O O . GLU A 1 198 ? 14.372 9.924 -40.636 1.00 61.09 198 GLU A O 1
ATOM 1632 N N . GLY A 1 199 ? 12.279 9.248 -40.271 1.00 56.22 199 GLY A N 1
ATOM 1633 C CA . GLY A 1 199 ? 12.648 8.079 -39.455 1.00 56.22 199 GLY A CA 1
ATOM 1634 C C . GLY A 1 199 ? 13.068 6.826 -40.238 1.00 56.22 199 GLY A C 1
ATOM 1635 O O . GLY A 1 199 ? 13.616 5.899 -39.637 1.00 56.22 199 GLY A O 1
ATOM 1636 N N . ASP A 1 200 ? 12.831 6.793 -41.554 1.00 53.50 200 ASP A N 1
ATOM 1637 C CA . ASP A 1 200 ? 13.056 5.627 -42.432 1.00 53.50 200 ASP A CA 1
ATOM 1638 C C . ASP A 1 200 ? 14.162 5.853 -43.488 1.00 53.50 200 ASP A C 1
ATOM 1640 O O . ASP A 1 200 ? 14.410 5.002 -44.336 1.00 53.50 200 ASP A O 1
ATOM 1644 N N . GLU A 1 201 ? 14.906 6.967 -43.443 1.00 55.62 201 GLU A N 1
ATOM 1645 C CA . GLU A 1 201 ? 16.037 7.200 -44.366 1.00 55.62 201 GLU A CA 1
ATOM 1646 C C . GLU A 1 201 ? 17.373 6.661 -43.817 1.00 55.62 201 GLU A C 1
ATOM 1648 O O . GLU A 1 201 ? 18.457 7.178 -44.079 1.00 55.62 201 GLU A O 1
ATOM 1653 N N . THR A 1 202 ? 17.332 5.578 -43.040 1.00 58.69 202 THR A N 1
ATOM 1654 C CA . THR A 1 202 ? 18.538 4.790 -42.751 1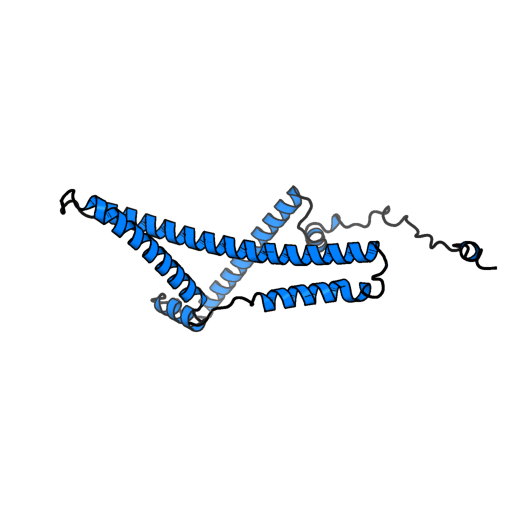.00 58.69 202 THR A CA 1
ATOM 1655 C C . THR A 1 202 ? 18.394 3.420 -43.382 1.00 58.69 202 THR A C 1
ATOM 1657 O O . THR A 1 202 ? 18.079 2.426 -42.734 1.00 58.69 202 THR A O 1
ATOM 1660 N N . VAL A 1 203 ? 18.661 3.359 -44.690 1.00 58.66 203 VAL A N 1
ATOM 1661 C CA . VAL A 1 203 ? 18.903 2.088 -45.373 1.00 58.66 203 VAL A CA 1
ATOM 1662 C C . VAL A 1 203 ? 20.082 1.431 -44.666 1.00 58.66 203 VAL A C 1
ATOM 1664 O O . VAL A 1 203 ? 21.231 1.851 -44.811 1.00 58.66 203 VAL A O 1
ATOM 1667 N N . TYR A 1 204 ? 19.794 0.417 -43.855 1.00 65.38 204 TYR A N 1
ATOM 1668 C CA . TYR A 1 204 ? 20.814 -0.425 -43.259 1.00 65.38 204 TYR A CA 1
ATOM 1669 C C . TYR A 1 204 ? 21.523 -1.157 -44.398 1.00 65.38 204 TYR A C 1
ATOM 1671 O O . TYR A 1 204 ? 21.071 -2.203 -44.868 1.00 65.38 204 TYR A O 1
ATOM 1679 N N . VAL A 1 205 ? 22.623 -0.577 -44.879 1.00 65.25 205 VAL A N 1
ATOM 1680 C CA . VAL A 1 205 ? 23.537 -1.251 -45.793 1.00 65.25 205 VAL A CA 1
ATOM 1681 C C . VAL A 1 205 ? 24.173 -2.360 -44.977 1.00 65.25 205 VAL A C 1
ATOM 1683 O O . VAL A 1 205 ? 25.080 -2.131 -44.178 1.00 65.25 205 VAL A O 1
ATOM 1686 N N . LYS A 1 206 ? 23.644 -3.573 -45.138 1.00 61.88 206 LYS A N 1
ATOM 1687 C CA . LYS A 1 206 ? 24.347 -4.785 -44.743 1.00 61.88 206 LYS A CA 1
ATOM 1688 C C . LYS A 1 206 ? 25.725 -4.685 -45.408 1.00 61.88 206 LYS A C 1
ATOM 1690 O O . LYS A 1 206 ? 25.747 -4.578 -46.631 1.00 61.88 206 LYS A O 1
ATOM 1695 N N . PRO A 1 207 ? 26.840 -4.636 -44.658 1.00 66.44 207 PRO A N 1
ATOM 1696 C CA . PRO A 1 207 ? 28.156 -4.643 -45.272 1.00 66.44 207 PRO A CA 1
ATOM 1697 C C . PRO A 1 207 ? 28.319 -5.997 -45.962 1.00 66.44 207 PRO A C 1
ATOM 1699 O O . PRO A 1 207 ? 28.625 -7.007 -45.329 1.00 66.44 207 PRO A O 1
ATOM 1702 N N . GLU A 1 208 ? 27.986 -6.032 -47.245 1.00 61.56 208 GLU A N 1
ATOM 1703 C CA . GLU A 1 208 ? 28.475 -7.042 -48.163 1.00 61.56 208 GLU A CA 1
ATOM 1704 C C . GLU A 1 208 ? 29.947 -6.674 -48.365 1.00 61.56 208 GLU A C 1
ATOM 1706 O O . GLU A 1 208 ? 30.265 -5.512 -48.608 1.00 61.56 208 GLU A O 1
ATOM 1711 N N . ASP A 1 209 ? 30.830 -7.640 -48.122 1.00 59.09 209 ASP A N 1
ATOM 1712 C CA . ASP A 1 209 ? 32.289 -7.518 -48.216 1.00 59.09 209 ASP A CA 1
ATOM 1713 C C . ASP A 1 209 ? 32.996 -6.942 -46.970 1.00 59.09 209 ASP A C 1
ATOM 1715 O O . ASP A 1 209 ? 33.807 -6.019 -47.037 1.00 59.09 209 ASP A O 1
ATOM 1719 N N . ILE A 1 210 ? 32.786 -7.568 -45.803 1.00 57.41 210 ILE A N 1
ATOM 1720 C CA . ILE A 1 210 ? 33.941 -7.742 -44.906 1.00 57.41 210 ILE A CA 1
ATOM 1721 C C . ILE A 1 210 ? 34.843 -8.747 -45.619 1.00 57.41 210 ILE A C 1
ATOM 1723 O O . ILE A 1 210 ? 34.514 -9.929 -45.677 1.00 57.41 210 ILE A O 1
ATOM 1727 N N . ASP A 1 211 ? 35.927 -8.255 -46.209 1.00 58.28 211 ASP A N 1
ATOM 1728 C CA . ASP A 1 211 ? 36.931 -9.068 -46.884 1.00 58.28 211 ASP A CA 1
ATOM 1729 C C . ASP A 1 211 ? 37.496 -10.113 -45.903 1.00 58.28 211 ASP A C 1
ATOM 1731 O O . ASP A 1 211 ? 38.292 -9.800 -45.016 1.00 58.28 211 ASP A O 1
ATOM 1735 N N . GLU A 1 212 ? 37.035 -11.361 -46.022 1.00 55.41 212 GLU A N 1
ATOM 1736 C CA . GLU A 1 212 ? 37.482 -12.489 -45.195 1.00 55.41 212 GLU A CA 1
ATOM 1737 C C . GLU A 1 212 ? 38.986 -12.776 -45.369 1.00 55.41 212 GLU A C 1
ATOM 1739 O O . GLU A 1 212 ? 39.569 -13.450 -44.516 1.00 55.41 212 GLU A O 1
ATOM 1744 N N . SER A 1 213 ? 39.646 -12.215 -46.395 1.00 57.62 213 SER A N 1
ATOM 1745 C CA . SER A 1 213 ? 41.103 -12.316 -46.556 1.00 57.62 213 SER A CA 1
ATOM 1746 C C . SER A 1 213 ? 41.889 -11.527 -45.500 1.00 57.62 213 SER A C 1
ATOM 1748 O O . SER A 1 213 ? 43.024 -11.880 -45.201 1.00 57.62 213 SER A O 1
ATOM 1750 N N . LEU A 1 214 ? 41.273 -10.542 -44.830 1.00 55.88 214 LEU A N 1
ATOM 1751 C CA . LEU A 1 214 ? 41.887 -9.824 -43.702 1.00 55.88 214 LEU A CA 1
ATOM 1752 C C . LEU A 1 214 ? 41.954 -10.646 -42.403 1.00 55.88 214 LEU 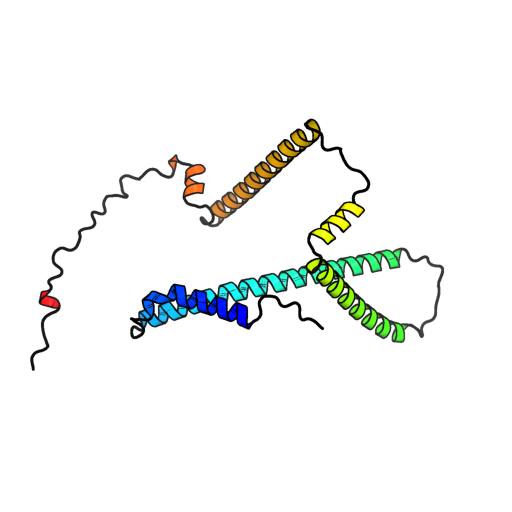A C 1
ATOM 1754 O O . LEU A 1 214 ? 42.610 -10.224 -41.451 1.00 55.88 214 LEU A O 1
ATOM 1758 N N . PHE A 1 215 ? 41.271 -11.794 -42.334 1.00 57.00 215 PHE A N 1
ATOM 1759 C CA . PHE A 1 215 ? 41.304 -12.699 -41.176 1.00 57.00 215 PHE A CA 1
ATOM 1760 C C . PHE A 1 215 ? 42.172 -13.944 -41.397 1.00 57.00 215 PHE A C 1
ATOM 1762 O O . PHE A 1 215 ? 42.323 -14.740 -40.469 1.00 57.00 215 PHE A O 1
ATOM 1769 N N . VAL A 1 216 ? 42.747 -14.114 -42.591 1.00 60.22 216 VAL A N 1
ATOM 1770 C CA . VAL A 1 216 ? 43.617 -15.245 -42.926 1.00 60.22 216 VAL A CA 1
ATOM 1771 C C . VAL A 1 216 ? 44.937 -14.712 -43.461 1.00 60.22 216 VAL A C 1
ATOM 1773 O O . VAL A 1 216 ? 45.177 -14.740 -44.658 1.00 60.22 216 VAL A O 1
ATOM 1776 N N . GLU A 1 217 ? 45.804 -14.245 -42.571 1.00 56.22 217 GLU A N 1
ATOM 1777 C CA . GLU A 1 217 ? 47.245 -14.305 -42.811 1.00 56.22 217 GLU A CA 1
ATOM 1778 C C . GLU A 1 217 ? 47.994 -14.292 -41.471 1.00 56.22 217 GLU A C 1
ATOM 1780 O O . GLU A 1 217 ? 47.661 -13.527 -40.569 1.00 56.22 217 GLU A O 1
ATOM 1785 N N . GLU A 1 218 ? 48.998 -15.169 -41.384 1.00 54.81 218 GLU A N 1
ATOM 1786 C CA . GLU A 1 218 ? 49.931 -15.401 -40.270 1.00 54.81 218 GLU A CA 1
ATOM 1787 C C . GLU A 1 218 ? 49.569 -16.514 -39.257 1.00 54.81 218 GLU A C 1
ATOM 1789 O O . GLU A 1 218 ? 49.495 -16.312 -38.048 1.00 54.81 218 GLU A O 1
ATOM 1794 N N . GLU A 1 219 ? 49.437 -17.746 -39.761 1.00 53.66 219 GLU A N 1
ATOM 1795 C CA . GLU A 1 219 ? 49.981 -18.925 -39.064 1.00 53.66 219 GLU A CA 1
ATOM 1796 C C . GLU A 1 219 ? 50.566 -19.902 -40.106 1.00 53.66 219 GLU A C 1
ATOM 1798 O O . GLU A 1 219 ? 49.976 -20.929 -40.429 1.00 53.66 219 GLU A O 1
ATOM 1803 N N . GLU A 1 220 ? 51.727 -19.555 -40.672 1.00 49.81 220 GLU A N 1
ATOM 1804 C CA . GLU A 1 220 ? 52.668 -20.543 -41.213 1.00 49.81 220 GLU A CA 1
ATOM 1805 C C . GLU A 1 220 ? 54.075 -20.263 -40.656 1.00 49.81 220 GLU A C 1
ATOM 1807 O O . GLU A 1 220 ? 54.605 -19.165 -40.815 1.00 49.81 220 GLU A O 1
ATOM 1812 N N . GLU A 1 221 ? 54.614 -21.319 -40.031 1.00 43.16 221 GLU A N 1
ATOM 1813 C CA . GLU A 1 221 ? 55.950 -21.555 -39.437 1.00 43.16 221 GLU A CA 1
ATOM 1814 C C . GLU A 1 221 ? 56.307 -20.989 -38.049 1.00 43.16 221 GLU A C 1
ATOM 1816 O O . GLU A 1 221 ? 56.648 -19.796 -37.895 1.00 43.16 221 GLU A O 1
#

InterPro domains:
  IPR032378 ZC3H15/TMA46 family, C-terminal [PF16543] (123-209)

Organism: NCBI:txid1008807

Radius of gyration: 32.19 Å; Cα contacts (8 Å, |Δi|>4): 40; chains: 1; bounding box: 87×39×97 Å